Protein AF-A0A3Q2L7K4-F1 (afdb_monomer_lite)

Structure (mmCIF, N/CA/C/O backbone):
data_AF-A0A3Q2L7K4-F1
#
_entry.id   AF-A0A3Q2L7K4-F1
#
loop_
_atom_site.group_PDB
_atom_site.id
_atom_site.type_symbol
_atom_site.label_atom_id
_atom_site.label_alt_id
_atom_site.label_comp_id
_atom_site.label_asym_id
_atom_site.label_entity_id
_atom_site.label_seq_id
_atom_site.pdbx_PDB_ins_code
_atom_site.Cartn_x
_atom_site.Cartn_y
_atom_site.Cartn_z
_atom_site.occupancy
_atom_site.B_iso_or_equiv
_atom_site.auth_seq_id
_atom_site.auth_comp_id
_atom_site.auth_asym_id
_atom_site.auth_atom_id
_atom_site.pdbx_PDB_model_num
ATOM 1 N N . MET A 1 1 ? -39.199 23.073 0.905 1.00 42.47 1 MET A N 1
ATOM 2 C CA . MET A 1 1 ? -40.392 22.294 1.300 1.00 42.47 1 MET A CA 1
ATOM 3 C C . MET A 1 1 ? -39.979 21.321 2.393 1.00 42.47 1 MET A C 1
ATOM 5 O O . MET A 1 1 ? -39.140 20.472 2.132 1.00 42.47 1 MET A O 1
ATOM 9 N N . GLY A 1 2 ? -40.458 21.521 3.623 1.00 44.56 2 GLY A N 1
ATOM 10 C CA . GLY A 1 2 ? -40.077 20.711 4.785 1.00 44.56 2 GLY A CA 1
ATOM 11 C C . GLY A 1 2 ? -40.899 19.427 4.856 1.00 44.56 2 GLY A C 1
ATOM 12 O O . GLY A 1 2 ? -42.103 19.483 5.088 1.00 44.56 2 GLY A O 1
ATOM 13 N N . GLY A 1 3 ? -40.254 18.283 4.630 1.00 45.81 3 GLY A N 1
ATOM 14 C CA . GLY A 1 3 ? -40.850 16.965 4.829 1.00 45.81 3 GLY A CA 1
ATOM 15 C C . GLY A 1 3 ? -40.827 16.596 6.308 1.00 45.81 3 GLY A C 1
ATOM 16 O O . GLY A 1 3 ? -39.762 16.471 6.908 1.00 45.81 3 GLY A O 1
ATOM 17 N N . THR A 1 4 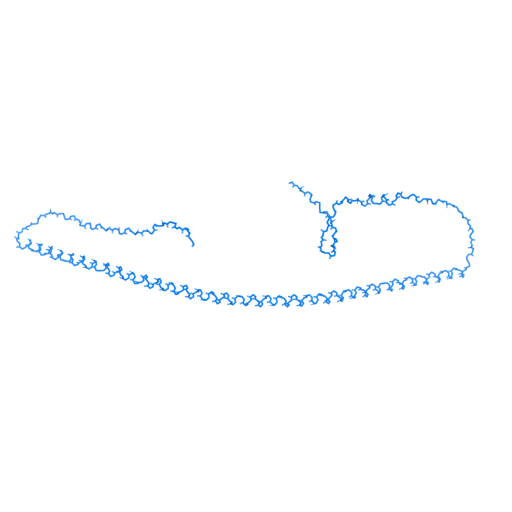? -41.999 16.427 6.910 1.00 45.22 4 THR A N 1
ATOM 18 C CA . THR A 1 4 ? -42.154 15.950 8.286 1.00 45.22 4 THR A CA 1
ATOM 19 C C . THR A 1 4 ? -41.800 14.460 8.357 1.00 45.22 4 THR A C 1
ATOM 21 O O . THR A 1 4 ? -42.648 13.600 8.116 1.00 45.22 4 THR A O 1
ATOM 24 N N . ALA A 1 5 ? -40.546 14.127 8.664 1.00 53.16 5 ALA A N 1
ATOM 25 C CA . ALA A 1 5 ? -40.144 12.752 8.950 1.00 53.16 5 ALA A CA 1
ATOM 26 C C . ALA A 1 5 ? -40.659 12.343 10.344 1.00 53.16 5 ALA A C 1
ATOM 28 O O . ALA A 1 5 ? -40.102 12.720 11.373 1.00 53.16 5 ALA A O 1
ATOM 29 N N . SER A 1 6 ? -41.763 11.592 10.384 1.00 53.53 6 SER A N 1
ATOM 30 C CA . SER A 1 6 ? -42.291 10.981 11.609 1.00 53.53 6 SER A CA 1
ATOM 31 C C . SER A 1 6 ? -41.482 9.722 11.935 1.00 53.53 6 SER A C 1
ATOM 33 O O . SER A 1 6 ? -41.774 8.636 11.433 1.00 53.53 6 SER A O 1
ATOM 35 N N . THR A 1 7 ? -40.446 9.862 12.762 1.00 52.34 7 THR A N 1
ATOM 36 C CA . THR A 1 7 ? -39.660 8.732 13.282 1.00 52.34 7 THR A CA 1
ATOM 37 C C . THR A 1 7 ? -40.507 7.940 14.280 1.00 52.34 7 THR A C 1
ATOM 39 O O . THR A 1 7 ? -40.550 8.242 15.472 1.00 52.34 7 THR A O 1
ATOM 42 N N . ARG A 1 8 ? -41.241 6.934 13.791 1.00 66.62 8 ARG A N 1
ATOM 43 C CA . ARG A 1 8 ? -42.028 6.023 14.634 1.00 66.62 8 ARG A CA 1
ATOM 44 C C . ARG A 1 8 ? -41.083 5.030 15.310 1.00 66.62 8 ARG A C 1
ATOM 46 O O . ARG A 1 8 ? -40.361 4.310 14.628 1.00 66.62 8 ARG A O 1
ATOM 53 N N . ARG A 1 9 ? -41.082 4.991 16.645 1.00 64.81 9 ARG A N 1
ATOM 54 C CA . ARG A 1 9 ? -40.300 4.015 17.422 1.00 64.81 9 ARG A CA 1
ATOM 55 C C . ARG A 1 9 ? -40.970 2.643 17.286 1.00 64.81 9 ARG A C 1
ATOM 57 O O . ARG A 1 9 ? -42.125 2.491 17.678 1.00 64.81 9 ARG A O 1
ATOM 64 N N . VAL A 1 10 ? -40.268 1.678 16.701 1.00 68.44 10 VAL A N 1
ATOM 65 C CA . VAL A 1 10 ? -40.709 0.282 16.569 1.00 68.44 10 VAL A CA 1
ATOM 66 C C . VAL A 1 10 ? -39.828 -0.557 17.487 1.00 68.44 10 VAL A C 1
ATOM 68 O O . VAL A 1 10 ? -38.607 -0.431 17.449 1.00 68.44 10 VAL A O 1
ATOM 71 N N . THR A 1 11 ? -40.444 -1.348 18.359 1.00 61.59 11 THR A N 1
ATOM 72 C CA . THR A 1 11 ? -39.757 -2.337 19.196 1.00 61.59 11 THR A CA 1
ATOM 73 C C . THR A 1 11 ? -39.674 -3.643 18.415 1.00 61.59 11 THR A C 1
ATOM 75 O O . THR A 1 11 ? -40.698 -4.100 17.907 1.00 61.59 11 THR A O 1
ATOM 78 N N . PHE A 1 12 ? -38.473 -4.207 18.293 1.00 66.88 12 PHE A N 1
ATOM 79 C CA . PHE A 1 12 ? -38.227 -5.470 17.601 1.00 66.88 12 PHE A CA 1
ATOM 80 C C . PHE A 1 12 ? -37.966 -6.565 18.634 1.00 66.88 12 PHE A C 1
ATOM 82 O O . PHE A 1 12 ? -37.110 -6.391 19.498 1.00 66.88 12 PHE A O 1
ATOM 89 N N . GLU A 1 13 ? -38.684 -7.676 18.521 1.00 56.03 13 GLU A N 1
ATOM 90 C CA . GLU A 1 13 ? -38.353 -8.939 19.181 1.00 56.03 13 GLU A CA 1
ATOM 91 C C . GLU A 1 13 ? -38.068 -9.947 18.063 1.00 56.03 13 GLU A C 1
ATOM 93 O O . GLU A 1 13 ? -38.845 -10.043 17.110 1.00 56.03 13 GLU A O 1
ATOM 98 N N . ALA A 1 14 ? -36.906 -10.598 18.121 1.00 71.50 14 ALA A N 1
ATOM 99 C CA . ALA A 1 14 ? -36.501 -11.622 17.162 1.00 71.50 14 ALA A CA 1
ATOM 100 C C . ALA A 1 14 ? -36.954 -12.992 17.674 1.00 71.50 14 ALA A C 1
ATOM 102 O O . ALA A 1 14 ? -36.860 -13.258 18.875 1.00 71.50 14 ALA A O 1
ATOM 103 N N . ASP A 1 15 ? -37.464 -13.833 16.777 1.00 76.00 15 ASP A N 1
ATOM 104 C CA . ASP A 1 15 ? -37.867 -15.196 17.121 1.00 76.00 15 ASP A CA 1
ATOM 105 C C . ASP A 1 15 ? -36.660 -16.152 17.242 1.00 76.00 15 ASP A C 1
ATOM 107 O O . ASP A 1 15 ? -35.506 -15.773 17.028 1.00 76.00 15 ASP A O 1
ATOM 111 N N . GLU A 1 16 ? -36.923 -17.414 17.594 1.00 79.75 16 GLU A N 1
ATOM 112 C CA . GLU A 1 16 ? -35.913 -18.475 17.769 1.00 79.75 16 GLU A CA 1
ATOM 113 C C . GLU A 1 16 ? -35.115 -18.791 16.486 1.00 79.75 16 GLU A C 1
ATOM 115 O O . GLU A 1 16 ? -34.125 -19.523 16.531 1.00 79.75 16 GLU A O 1
ATOM 120 N N . ASN A 1 17 ? -35.524 -18.243 15.339 1.00 74.00 17 ASN A N 1
ATOM 121 C CA . ASN A 1 17 ? -34.872 -18.409 14.046 1.00 74.00 17 ASN A CA 1
ATOM 122 C C . ASN A 1 17 ? -34.238 -17.107 13.529 1.00 74.00 17 ASN A C 1
ATOM 124 O O . ASN A 1 17 ? -33.948 -17.014 12.338 1.00 74.00 17 ASN A O 1
ATOM 128 N N . GLU A 1 18 ? -34.024 -16.118 14.406 1.00 73.94 18 GLU A N 1
ATOM 129 C CA . GLU A 1 18 ? -33.481 -14.790 14.081 1.00 73.94 18 GLU A CA 1
ATOM 130 C C . GLU A 1 18 ? -34.310 -14.013 13.035 1.00 73.94 18 GLU A C 1
ATOM 132 O O . GLU A 1 18 ? -33.848 -13.012 12.478 1.00 73.94 18 GLU A O 1
ATOM 137 N N . ASN A 1 19 ? -35.560 -14.414 12.778 1.00 72.38 19 ASN A N 1
ATOM 138 C CA . ASN A 1 19 ? -36.434 -13.704 11.855 1.00 72.38 19 ASN A CA 1
ATOM 139 C C . ASN A 1 19 ? -37.124 -12.542 12.574 1.00 72.38 19 ASN A C 1
ATOM 141 O O . ASN A 1 19 ? -37.638 -12.663 13.687 1.00 72.38 19 ASN A O 1
ATOM 145 N N . ILE A 1 20 ? -37.168 -11.390 11.903 1.00 72.44 20 ILE A N 1
ATOM 146 C CA . ILE A 1 20 ? -37.824 -10.188 12.419 1.00 72.44 20 ILE A CA 1
ATOM 147 C C . ILE A 1 20 ? -39.171 -10.024 11.715 1.00 72.44 20 ILE A C 1
ATOM 149 O O . ILE A 1 20 ? -39.237 -9.584 10.565 1.00 72.44 20 ILE A O 1
ATOM 153 N N . THR A 1 21 ? -40.270 -10.325 12.410 1.00 66.25 21 THR A N 1
ATOM 154 C CA . THR A 1 21 ? -41.623 -10.061 11.901 1.00 66.25 21 THR A CA 1
ATOM 155 C C . THR A 1 21 ? -42.133 -8.712 12.394 1.00 66.25 21 THR A C 1
ATOM 157 O O . THR A 1 21 ? -42.323 -8.503 13.591 1.00 66.25 21 THR A O 1
ATOM 160 N N . VAL A 1 22 ? -42.402 -7.783 11.474 1.00 66.50 22 VAL A N 1
ATOM 161 C CA . VAL A 1 22 ? -42.984 -6.476 11.812 1.00 66.50 22 VAL A CA 1
ATOM 162 C C . VAL A 1 22 ? -44.478 -6.494 11.512 1.00 66.50 22 VAL A C 1
ATOM 164 O O . VAL A 1 22 ? -44.899 -6.394 10.359 1.00 66.50 22 VAL A O 1
ATOM 167 N N . VAL A 1 23 ? -45.300 -6.596 12.556 1.00 65.56 23 VAL A N 1
ATOM 168 C CA . VAL A 1 23 ? -46.760 -6.532 12.417 1.00 65.56 23 VAL A CA 1
ATOM 169 C C . VAL A 1 23 ? -47.189 -5.074 12.248 1.00 65.56 23 VAL A C 1
ATOM 171 O O . VAL A 1 23 ? -47.054 -4.249 13.154 1.00 65.56 23 VAL A O 1
ATOM 174 N N . LYS A 1 24 ? -47.732 -4.737 11.073 1.00 70.88 24 LYS A N 1
ATOM 175 C CA . LYS A 1 24 ? -48.280 -3.405 10.783 1.00 70.88 24 LYS A CA 1
ATOM 176 C C . LYS A 1 24 ? -49.642 -3.235 11.464 1.00 70.88 24 LYS A C 1
ATOM 178 O O . LYS A 1 24 ? -50.684 -3.401 10.842 1.00 70.88 24 LYS A O 1
ATOM 183 N N . GLY A 1 25 ? -49.620 -2.911 12.754 1.00 68.12 25 GLY A N 1
ATOM 184 C CA . GLY A 1 25 ? -50.807 -2.585 13.545 1.00 68.12 25 GLY A CA 1
ATOM 185 C C . GLY A 1 25 ? -51.021 -1.079 13.721 1.00 68.12 25 GLY A C 1
ATOM 186 O O . GLY A 1 25 ? -50.084 -0.280 13.651 1.00 68.12 25 GLY A O 1
ATOM 187 N N . ILE A 1 26 ? -52.264 -0.684 13.993 1.00 71.81 26 ILE A N 1
ATOM 188 C CA . ILE A 1 26 ? -52.583 0.644 14.527 1.00 71.81 26 ILE A CA 1
ATOM 189 C C . ILE A 1 26 ? -52.378 0.572 16.042 1.00 71.81 26 ILE A C 1
ATOM 191 O O . ILE A 1 26 ? -53.042 -0.211 16.716 1.00 71.81 26 ILE A O 1
ATOM 195 N N . ARG A 1 27 ? -51.455 1.372 16.584 1.00 72.69 27 ARG A N 1
ATOM 196 C CA . ARG A 1 27 ? -51.298 1.516 18.038 1.00 72.69 27 ARG A CA 1
ATOM 197 C C . ARG A 1 27 ? -52.312 2.546 18.529 1.00 72.69 27 ARG A C 1
ATOM 199 O O . ARG A 1 27 ? -52.354 3.656 17.998 1.00 72.69 27 ARG A O 1
ATOM 206 N N . LEU A 1 28 ? -53.127 2.173 19.512 1.00 76.31 28 LEU A N 1
ATOM 207 C CA . LEU A 1 28 ? -53.976 3.125 20.225 1.00 76.31 28 LEU A CA 1
ATOM 208 C C . LEU A 1 28 ? -53.073 4.098 20.997 1.00 76.31 28 LEU A C 1
ATOM 210 O O . LEU A 1 28 ? -52.005 3.708 21.469 1.00 76.31 28 LEU A O 1
ATOM 214 N N . SER A 1 29 ? -53.459 5.371 21.074 1.00 78.94 29 SER A N 1
ATOM 215 C CA . SER A 1 29 ? -52.739 6.341 21.901 1.00 78.94 29 SER A CA 1
ATOM 216 C C . SER A 1 29 ? -52.974 6.057 23.383 1.00 78.94 29 SER A C 1
ATOM 218 O O . SER A 1 29 ? -54.004 5.485 23.740 1.00 78.94 29 SER A O 1
ATOM 220 N N . GLU A 1 30 ? -52.055 6.506 24.239 1.00 76.56 30 GLU A N 1
ATOM 221 C CA . GLU A 1 30 ? -52.147 6.335 25.698 1.00 76.56 30 GLU A CA 1
ATOM 222 C C . GLU A 1 30 ? -53.512 6.799 26.235 1.00 76.56 30 GLU A C 1
ATOM 224 O O . GLU A 1 30 ? -54.203 6.064 26.930 1.00 76.56 30 GLU A O 1
ATOM 229 N N . ASN A 1 31 ? -54.005 7.942 25.748 1.00 77.75 31 ASN A N 1
ATOM 230 C CA . ASN A 1 31 ? -55.326 8.470 26.097 1.00 77.75 31 ASN A CA 1
ATOM 231 C C . ASN A 1 31 ? -56.505 7.558 25.703 1.00 77.75 31 ASN A C 1
ATOM 233 O O . ASN A 1 31 ? -57.559 7.612 26.334 1.00 77.75 31 ASN A O 1
ATOM 237 N N . VAL A 1 32 ? -56.388 6.771 24.628 1.00 82.81 32 VAL A N 1
ATOM 238 C CA . VAL A 1 32 ? -57.425 5.802 24.231 1.00 82.81 32 VAL A CA 1
ATOM 239 C C . VAL A 1 32 ? -57.317 4.536 25.082 1.00 82.81 32 VAL A C 1
ATOM 241 O O . VAL A 1 32 ? -58.344 3.986 25.473 1.00 82.81 32 VAL A O 1
ATOM 244 N N . ILE A 1 33 ? -56.095 4.118 25.419 1.00 81.62 33 ILE A N 1
ATOM 245 C CA . ILE A 1 33 ? -55.821 2.972 26.296 1.00 81.62 33 ILE A CA 1
ATOM 246 C C . ILE A 1 33 ? -56.372 3.229 27.705 1.00 81.62 33 ILE A C 1
ATOM 248 O O . ILE A 1 33 ? -57.090 2.384 28.239 1.00 81.62 33 ILE A O 1
ATOM 252 N N . ASP A 1 34 ? -56.128 4.409 28.273 1.00 81.75 34 ASP A N 1
ATOM 253 C CA . ASP A 1 34 ? -56.601 4.767 29.615 1.00 81.75 34 ASP A CA 1
ATOM 254 C C . ASP A 1 34 ? -58.128 4.828 29.687 1.00 81.75 34 ASP A C 1
ATOM 256 O O . ASP A 1 34 ? -58.740 4.241 30.577 1.00 81.75 34 ASP A O 1
ATOM 260 N N . ARG A 1 35 ? -58.782 5.415 28.680 1.00 83.50 35 ARG A N 1
ATOM 261 C CA . ARG A 1 35 ? -60.253 5.420 28.591 1.00 83.50 35 ARG A CA 1
ATOM 262 C C . ARG A 1 35 ? -60.850 4.018 28.459 1.00 83.50 35 ARG A C 1
ATOM 264 O O . ARG A 1 35 ? -61.944 3.765 28.964 1.00 83.50 35 ARG A O 1
ATOM 271 N N . MET A 1 36 ? -60.163 3.106 27.774 1.00 71.69 36 MET A N 1
ATOM 272 C CA . MET A 1 36 ? -60.587 1.706 27.692 1.00 71.69 36 MET A CA 1
ATOM 273 C C . MET A 1 36 ? -60.350 0.952 29.008 1.00 71.69 36 MET A C 1
ATOM 275 O O . MET A 1 36 ? -61.120 0.051 29.324 1.00 71.69 36 MET A O 1
ATOM 279 N N . LYS A 1 37 ? -59.346 1.338 29.806 1.00 75.50 37 LYS A N 1
ATOM 280 C CA . LYS A 1 37 ? -59.122 0.782 31.151 1.00 75.50 37 LYS A CA 1
ATOM 281 C C . LYS A 1 37 ? -60.114 1.309 32.190 1.00 75.50 37 LYS A C 1
ATOM 283 O O . LYS A 1 37 ? -60.511 0.556 33.072 1.00 75.50 37 LYS A O 1
ATOM 288 N N . GLU A 1 38 ? -60.540 2.565 32.086 1.00 58.81 38 GLU A N 1
ATOM 289 C CA . GLU A 1 38 ? -61.405 3.212 33.085 1.00 58.81 38 GLU A CA 1
ATOM 290 C C . GLU A 1 38 ? -62.915 3.012 32.859 1.00 58.81 38 GLU A C 1
ATOM 292 O O . GLU A 1 38 ? -63.724 3.397 33.697 1.00 58.81 38 GLU A O 1
ATOM 297 N N . THR A 1 39 ? -63.335 2.364 31.768 1.00 55.72 39 THR A N 1
ATOM 298 C CA . THR A 1 39 ? -64.764 2.115 31.475 1.00 55.72 39 THR A CA 1
ATOM 299 C C . THR A 1 39 ? -65.353 0.867 32.155 1.00 55.72 39 THR A C 1
ATOM 301 O O . THR A 1 39 ? -66.462 0.451 31.825 1.00 55.72 39 THR A O 1
ATOM 304 N N . SER A 1 40 ? -64.678 0.303 33.164 1.00 43.69 40 SER A N 1
ATOM 305 C CA . SER A 1 40 ? -65.294 -0.657 34.096 1.00 43.69 40 SER A CA 1
ATOM 306 C C . SER A 1 40 ? -66.011 0.084 35.238 1.00 43.69 40 SER A C 1
ATOM 308 O O . SER A 1 40 ? -65.350 0.789 36.001 1.00 43.69 40 SER A O 1
ATOM 310 N N . PRO A 1 41 ? -67.340 -0.057 35.419 1.00 55.88 41 PRO A N 1
ATOM 311 C CA . PRO A 1 41 ? -68.067 0.663 36.455 1.00 55.88 41 PRO A CA 1
ATOM 312 C C . PRO A 1 41 ? -67.921 -0.066 37.797 1.00 55.88 41 PRO A C 1
ATOM 314 O O . PRO A 1 41 ? -68.797 -0.828 38.198 1.00 55.88 41 PRO A O 1
ATOM 317 N N . SER A 1 42 ? -66.830 0.167 38.529 1.00 42.38 42 SER A N 1
ATOM 318 C CA . SER A 1 42 ? -66.757 -0.221 39.943 1.00 42.38 42 SER A CA 1
ATOM 319 C C . SER A 1 42 ? -67.227 0.931 40.831 1.00 42.38 42 SER A C 1
ATOM 321 O O . SER A 1 42 ? -66.457 1.779 41.272 1.00 42.38 42 SER A O 1
ATOM 323 N N . ALA A 1 43 ? -68.544 0.949 41.016 1.00 34.91 43 ALA A N 1
ATOM 324 C CA . ALA A 1 43 ? -69.245 1.149 42.280 1.00 34.91 43 ALA A CA 1
ATOM 325 C C . ALA A 1 43 ? -68.519 1.924 43.407 1.00 34.91 43 ALA A C 1
ATOM 327 O O . ALA A 1 43 ? -67.670 1.399 44.118 1.00 34.91 43 ALA A O 1
ATOM 328 N N . SER A 1 44 ? -69.004 3.146 43.644 1.00 40.59 44 SER A N 1
ATOM 329 C CA . SER A 1 44 ? -69.475 3.650 44.947 1.00 40.59 44 SER A CA 1
ATOM 330 C C . SER A 1 44 ? -68.719 3.273 46.237 1.00 40.59 44 SER A C 1
ATOM 332 O O . SER A 1 44 ? -68.852 2.155 46.735 1.00 40.59 44 SER A O 1
ATOM 334 N N . LYS A 1 45 ? -68.253 4.297 46.968 1.00 36.91 45 LYS A N 1
ATOM 335 C CA . LYS A 1 45 ? -68.823 4.554 48.304 1.00 36.91 45 LYS A CA 1
ATOM 336 C C . LYS A 1 45 ? -68.703 6.017 48.734 1.00 36.91 45 LYS A C 1
ATOM 338 O O . LYS A 1 45 ? -67.622 6.569 48.892 1.00 36.91 45 LYS A O 1
ATOM 343 N N . SER A 1 46 ? -69.878 6.604 48.912 1.00 42.19 46 SER A N 1
ATOM 344 C CA . SER A 1 46 ? -70.155 7.827 49.660 1.00 42.19 46 SER A CA 1
ATOM 345 C C . SER A 1 46 ? -70.212 7.527 51.172 1.00 42.19 46 SER A C 1
ATOM 347 O O . SER A 1 46 ? -70.269 6.358 51.557 1.00 42.19 46 SER A O 1
ATOM 349 N N . GLN A 1 47 ? -70.342 8.604 51.966 1.00 36.75 47 GLN A N 1
ATOM 350 C CA . GLN A 1 47 ? -70.914 8.720 53.330 1.00 36.75 47 GLN A CA 1
ATOM 351 C C . GLN A 1 47 ? -69.874 8.900 54.463 1.00 36.75 47 GLN A C 1
ATOM 353 O O . GLN A 1 47 ? -69.122 7.983 54.757 1.00 36.75 47 GLN A O 1
ATOM 358 N N . ARG A 1 48 ? -69.609 10.117 54.981 1.00 35.94 48 ARG A N 1
ATOM 359 C CA . ARG A 1 48 ? -70.368 11.026 55.896 1.00 35.94 48 ARG A CA 1
ATOM 360 C C . ARG A 1 48 ? -70.616 10.495 57.324 1.00 35.94 48 ARG A C 1
ATOM 362 O O . ARG A 1 48 ? -71.261 9.466 57.464 1.00 35.94 48 ARG A O 1
ATOM 369 N N . TYR A 1 49 ? -70.293 11.372 58.299 1.00 30.28 49 TYR A N 1
ATOM 370 C CA . TYR A 1 49 ? -70.730 11.446 59.719 1.00 30.28 49 TYR A CA 1
ATOM 371 C C . TYR A 1 49 ? -70.250 10.291 60.623 1.00 30.28 49 TYR A C 1
ATOM 373 O O . TYR A 1 49 ? -70.131 9.170 60.166 1.00 30.28 49 TYR A O 1
ATOM 381 N N . SER A 1 50 ? -69.935 10.425 61.913 1.00 37.78 50 SER A N 1
ATOM 382 C CA . SER A 1 50 ? -70.024 11.467 62.954 1.00 37.78 50 SER A CA 1
ATOM 383 C C . SER A 1 50 ? -69.160 10.963 64.128 1.00 37.78 50 SER A C 1
ATOM 385 O O . SER A 1 50 ? -69.091 9.760 64.345 1.00 37.78 50 SER A O 1
ATOM 387 N N . GLY A 1 51 ? -68.405 11.809 64.830 1.00 41.41 51 GLY A N 1
ATOM 388 C CA . GLY A 1 51 ? -68.826 12.321 66.140 1.00 41.41 51 GLY A CA 1
ATOM 389 C C . GLY A 1 51 ? -68.707 11.277 67.256 1.00 41.41 51 GLY A C 1
ATOM 390 O O . GLY A 1 51 ? -69.613 10.470 67.412 1.00 41.41 51 GLY A O 1
ATOM 391 N N . ALA A 1 52 ? -67.625 11.317 68.042 1.00 34.16 52 ALA A N 1
ATOM 392 C CA . ALA A 1 52 ? -67.536 10.566 69.293 1.00 34.16 52 ALA A CA 1
ATOM 393 C C . ALA A 1 52 ? -66.322 10.982 70.151 1.00 34.16 52 ALA A C 1
ATOM 395 O O . ALA A 1 52 ? -65.210 10.525 69.926 1.00 34.16 52 ALA A O 1
ATOM 396 N N . TYR A 1 53 ? -66.608 11.822 71.148 1.00 32.97 53 TYR A N 1
ATOM 397 C CA . TYR A 1 53 ? -66.026 11.825 72.497 1.00 32.97 53 TYR A CA 1
ATOM 398 C C . TYR A 1 53 ? -64.514 12.066 72.637 1.00 32.97 53 TYR A C 1
ATOM 400 O O . TYR A 1 53 ? -63.676 11.207 72.383 1.00 32.97 53 TYR A O 1
ATOM 408 N N . GLY A 1 54 ? -64.188 13.253 73.162 1.00 44.53 54 GLY A N 1
ATOM 409 C CA . GLY A 1 54 ? -62.894 13.535 73.767 1.00 44.53 54 GLY A CA 1
ATOM 410 C C . GLY A 1 54 ? -62.623 12.545 74.897 1.00 44.53 54 GLY A C 1
ATOM 411 O O . GLY A 1 54 ? -63.248 12.605 75.953 1.00 44.53 54 GLY A O 1
ATOM 412 N N . ALA A 1 55 ? -61.703 11.621 74.642 1.00 41.59 55 ALA A N 1
ATOM 413 C CA . ALA A 1 55 ? -61.070 10.815 75.664 1.00 41.59 55 ALA A CA 1
ATOM 414 C C . ALA A 1 55 ? -59.922 11.636 76.252 1.00 41.59 55 ALA A C 1
ATOM 416 O O . ALA A 1 55 ? -59.016 12.056 75.532 1.00 41.59 55 ALA A O 1
ATOM 417 N N . SER A 1 56 ? -59.962 11.869 77.558 1.00 49.94 56 SER A N 1
ATOM 418 C CA . SER A 1 56 ? -58.805 12.328 78.317 1.00 49.94 56 SER A CA 1
ATOM 419 C C . SER A 1 56 ? -57.714 11.260 78.190 1.00 49.94 56 SER A C 1
ATOM 421 O O . SER A 1 56 ? -57.763 10.232 78.861 1.00 49.94 56 SER A O 1
ATOM 423 N N . VAL A 1 57 ? -56.776 11.462 77.263 1.00 47.22 57 VAL A N 1
ATOM 424 C CA . VAL A 1 57 ? -55.611 10.591 77.079 1.00 47.22 57 VAL A CA 1
ATOM 425 C C . VAL A 1 57 ? -54.723 10.756 78.310 1.00 47.22 57 VAL A C 1
ATOM 427 O O . VAL A 1 57 ? -54.331 11.876 78.637 1.00 47.22 57 VAL A O 1
ATOM 430 N N . SER A 1 58 ? -54.450 9.668 79.033 1.00 62.53 58 SER A N 1
ATOM 431 C CA . SER A 1 58 ? -53.510 9.707 80.155 1.00 62.53 58 SER A CA 1
ATOM 432 C C . SER A 1 58 ? -52.087 9.908 79.623 1.00 62.53 58 SER A C 1
ATOM 434 O O . SER A 1 58 ? -51.744 9.427 78.541 1.00 62.53 58 SER A O 1
ATOM 436 N N . ASP A 1 59 ? -51.253 10.616 80.383 1.00 65.88 59 ASP A N 1
ATOM 437 C CA . ASP A 1 59 ? -49.878 10.976 79.998 1.00 65.88 59 ASP A CA 1
ATOM 438 C C . ASP A 1 59 ? -49.019 9.747 79.613 1.00 65.88 59 ASP A C 1
ATOM 440 O O . ASP A 1 59 ? -48.113 9.830 78.785 1.00 65.88 59 ASP A O 1
ATOM 444 N N . GLU A 1 60 ? -49.359 8.564 80.138 1.00 74.38 60 GLU A N 1
ATOM 445 C CA . GLU A 1 60 ? -48.676 7.305 79.824 1.00 74.38 60 GLU A CA 1
ATOM 446 C C . GLU A 1 60 ? -49.092 6.653 78.500 1.00 74.38 60 GLU A C 1
ATOM 448 O O . GLU A 1 60 ? -48.265 6.028 77.835 1.00 74.38 60 GLU A O 1
ATOM 453 N N . GLU A 1 61 ? -50.338 6.820 78.057 1.00 76.81 61 GLU A N 1
ATOM 454 C CA . GLU A 1 61 ? -50.779 6.340 76.738 1.00 76.81 61 GLU A CA 1
ATOM 455 C C . GLU A 1 61 ? -50.118 7.170 75.617 1.00 76.81 61 GLU A C 1
ATOM 457 O O . GLU A 1 61 ? -49.716 6.639 74.580 1.00 76.81 61 GLU A O 1
ATOM 462 N N . LEU A 1 62 ? -49.938 8.476 75.860 1.00 79.31 62 LEU A N 1
ATOM 463 C CA . LEU A 1 62 ? -49.225 9.408 74.981 1.00 79.31 62 LEU A CA 1
ATOM 464 C C . LEU A 1 62 ? -47.737 9.057 74.860 1.00 79.31 62 LEU A C 1
ATOM 466 O O . LEU A 1 62 ? -47.238 8.927 73.743 1.00 79.31 62 LEU A O 1
ATOM 470 N N . LYS A 1 63 ? -47.040 8.819 75.981 1.00 83.00 63 LYS A N 1
ATOM 471 C CA . LYS A 1 63 ? -45.636 8.366 75.967 1.00 83.00 63 LYS A CA 1
ATOM 472 C C . LYS A 1 63 ? -45.460 7.045 75.228 1.00 83.00 63 LYS A C 1
ATOM 474 O O . LYS A 1 63 ? -44.496 6.890 74.479 1.00 83.00 63 LYS A O 1
ATOM 479 N N . ARG A 1 64 ? -46.391 6.102 75.403 1.00 82.88 64 ARG A N 1
ATOM 480 C CA . ARG A 1 64 ? -46.327 4.797 74.737 1.00 82.88 64 ARG A CA 1
ATOM 481 C C . ARG A 1 64 ? -46.483 4.926 73.217 1.00 82.88 64 ARG A C 1
ATOM 483 O O . ARG A 1 64 ? -45.707 4.310 72.495 1.00 82.88 64 ARG A O 1
ATOM 490 N N . ARG A 1 65 ? -47.395 5.781 72.733 1.00 83.88 65 ARG A N 1
ATOM 491 C CA . ARG A 1 65 ? -47.538 6.072 71.293 1.00 83.88 65 ARG A CA 1
ATOM 492 C C . ARG A 1 65 ? -46.327 6.782 70.702 1.00 83.88 65 ARG A C 1
ATOM 494 O O . ARG A 1 65 ? -45.916 6.423 69.610 1.00 83.88 65 ARG A O 1
ATOM 501 N N . VAL A 1 66 ? -45.730 7.730 71.424 1.00 86.19 66 VAL A N 1
ATOM 502 C CA . VAL A 1 66 ? -44.499 8.411 70.981 1.00 86.19 66 VAL A CA 1
ATOM 503 C C . VAL A 1 66 ? -43.325 7.428 70.892 1.00 86.19 66 VAL A C 1
ATOM 505 O O . VAL A 1 66 ? -42.554 7.468 69.937 1.00 86.19 66 VAL A O 1
ATOM 508 N N . ALA A 1 67 ? -43.195 6.512 71.857 1.00 85.50 67 ALA A N 1
ATOM 509 C CA . ALA A 1 67 ? -42.162 5.477 71.830 1.00 85.50 67 ALA A CA 1
ATOM 510 C C . ALA A 1 67 ? -42.377 4.459 70.695 1.00 85.50 67 ALA A C 1
ATOM 512 O O . ALA A 1 67 ? -41.422 4.071 70.024 1.00 85.50 67 ALA A O 1
ATOM 513 N N . GLU A 1 68 ? -43.624 4.048 70.457 1.00 85.69 68 GLU A N 1
ATOM 514 C CA . GLU A 1 68 ? -43.996 3.163 69.349 1.00 85.69 68 GLU A CA 1
ATOM 515 C C . GLU A 1 68 ? -43.779 3.835 67.982 1.00 85.69 68 GLU A C 1
ATOM 517 O O . GLU A 1 68 ? -43.234 3.219 67.067 1.00 85.69 68 GLU A O 1
ATOM 522 N N . GLU A 1 69 ? -44.126 5.116 67.856 1.00 85.94 69 GLU A N 1
ATOM 523 C CA . GLU A 1 69 ? -43.891 5.927 66.660 1.00 85.94 69 GLU A CA 1
ATOM 524 C C . GLU A 1 69 ? -42.390 6.068 66.359 1.00 85.94 69 GLU A C 1
ATOM 526 O O . GLU A 1 69 ? -41.972 5.808 65.229 1.00 85.94 69 GLU A O 1
ATOM 531 N N . LEU A 1 70 ? -41.561 6.360 67.371 1.00 89.88 70 LEU A N 1
ATOM 532 C CA . LEU A 1 70 ? -40.097 6.409 67.241 1.00 89.88 70 LEU A CA 1
ATOM 533 C C . LEU A 1 70 ? -39.494 5.058 66.838 1.00 89.88 70 LEU A C 1
ATOM 535 O O . LEU A 1 70 ? -38.588 5.013 66.005 1.00 89.88 70 LEU A O 1
ATOM 539 N N . ALA A 1 71 ? -39.992 3.955 67.403 1.00 87.81 71 ALA A N 1
ATOM 540 C CA . ALA A 1 71 ? -39.522 2.614 67.065 1.00 87.81 71 ALA A CA 1
ATOM 541 C C . ALA A 1 71 ? -39.880 2.236 65.618 1.00 87.81 71 ALA A C 1
ATOM 543 O O . ALA A 1 71 ? -39.048 1.693 64.887 1.00 87.81 71 ALA A O 1
ATOM 544 N N . LEU A 1 72 ? -41.095 2.565 65.169 1.00 88.25 72 LEU A N 1
ATOM 545 C CA . LEU A 1 72 ? -41.516 2.363 63.782 1.00 88.25 72 LEU A CA 1
ATOM 546 C C . LEU A 1 72 ? -40.725 3.245 62.809 1.00 88.25 72 LEU A C 1
ATOM 548 O O . LEU A 1 72 ? -40.390 2.799 61.709 1.00 88.25 72 LEU A O 1
ATOM 552 N N . GLU A 1 73 ? -40.408 4.480 63.193 1.00 88.06 73 GLU A N 1
ATOM 553 C CA . GLU A 1 73 ? -39.595 5.384 62.382 1.00 88.06 73 GLU A CA 1
ATOM 554 C C . GLU A 1 73 ? -38.137 4.903 62.276 1.00 88.06 73 GLU A C 1
ATOM 556 O O . GLU A 1 73 ? -37.577 4.874 61.176 1.00 88.06 73 GLU A O 1
ATOM 561 N N . GLN A 1 74 ? -37.546 4.421 63.375 1.00 90.50 74 GLN A N 1
ATOM 562 C CA . GLN A 1 74 ? -36.228 3.778 63.370 1.00 90.50 74 GLN A CA 1
ATOM 563 C C . GLN A 1 74 ? -36.209 2.531 62.480 1.00 90.50 74 GLN A C 1
ATOM 565 O O . GLN A 1 74 ? -35.348 2.421 61.605 1.00 90.50 74 GLN A O 1
ATOM 570 N N . ALA A 1 75 ? -37.198 1.645 62.617 1.00 91.44 75 ALA A N 1
ATOM 571 C CA . ALA A 1 75 ? -37.309 0.445 61.790 1.00 91.44 75 ALA A CA 1
ATOM 572 C C . ALA A 1 75 ? -37.456 0.780 60.294 1.00 91.44 75 ALA A C 1
ATOM 574 O O . ALA A 1 75 ? -36.850 0.126 59.441 1.00 91.44 75 ALA A O 1
ATOM 575 N N . LYS A 1 76 ? -38.215 1.831 59.945 1.00 92.06 76 LYS A N 1
ATOM 576 C CA . LYS A 1 76 ? -38.319 2.318 58.558 1.00 92.06 76 LYS A CA 1
ATOM 577 C C . LYS A 1 76 ? -36.978 2.823 58.030 1.00 92.06 76 LYS A C 1
ATOM 579 O O . LYS A 1 76 ? -36.604 2.455 56.915 1.00 92.06 76 LYS A O 1
ATOM 584 N N . LYS A 1 77 ? -36.253 3.617 58.820 1.00 93.56 77 LYS A N 1
ATOM 585 C CA . LYS A 1 77 ? -34.942 4.170 58.450 1.00 93.56 77 LYS A CA 1
ATOM 586 C C . LYS A 1 77 ? -33.888 3.074 58.270 1.00 93.56 77 LYS A C 1
ATOM 588 O O . LYS A 1 77 ? -33.116 3.113 57.315 1.00 93.56 77 LYS A O 1
ATOM 593 N N . GLU A 1 78 ? -33.886 2.060 59.132 1.00 92.62 78 GLU A N 1
ATOM 594 C CA . GLU A 1 78 ? -33.010 0.889 59.002 1.00 92.62 78 GLU A CA 1
ATOM 595 C C . GLU A 1 78 ? -33.353 0.038 57.774 1.00 92.62 78 GLU A C 1
ATOM 597 O O . GLU A 1 78 ? -32.453 -0.354 57.029 1.00 92.62 78 GLU A O 1
ATOM 602 N N . SER A 1 79 ? -34.643 -0.180 57.498 1.00 91.81 79 SER A N 1
ATOM 603 C CA . SER A 1 79 ? -35.100 -0.843 56.269 1.00 91.81 79 SER A CA 1
ATOM 604 C C . SER A 1 79 ? -34.667 -0.072 55.016 1.00 91.81 79 SER A C 1
ATOM 606 O O . SER A 1 79 ? -34.202 -0.672 54.046 1.00 91.81 79 SER A O 1
ATOM 608 N N . GLU A 1 80 ? -34.805 1.257 55.010 1.00 93.75 80 GLU A N 1
ATOM 609 C CA . GLU A 1 80 ? -34.368 2.090 53.886 1.00 93.75 80 GLU A CA 1
ATOM 610 C C . GLU A 1 80 ? -32.849 2.003 53.683 1.00 93.75 80 GLU A C 1
ATOM 612 O O . GLU A 1 80 ? -32.389 1.793 52.559 1.00 93.75 80 GLU A O 1
ATOM 617 N N . ASN A 1 81 ? -32.066 2.072 54.763 1.00 93.25 81 ASN A N 1
ATOM 618 C CA . ASN A 1 81 ? -30.613 1.917 54.707 1.00 93.25 81 ASN A CA 1
ATOM 619 C C . ASN A 1 81 ? -30.196 0.528 54.200 1.00 93.25 81 ASN A C 1
ATOM 621 O O . ASN A 1 81 ? -29.304 0.432 53.358 1.00 93.25 81 ASN A O 1
ATOM 625 N N . GLN A 1 82 ? -30.867 -0.546 54.633 1.00 92.44 82 GLN A N 1
ATOM 626 C CA . GLN A 1 82 ? -30.630 -1.891 54.098 1.00 92.44 82 GLN A CA 1
ATOM 627 C C . GLN A 1 82 ? -30.935 -1.984 52.601 1.00 92.44 82 GLN A C 1
ATOM 629 O O . GLN A 1 82 ? -30.182 -2.625 51.868 1.00 92.44 82 GLN A O 1
ATOM 634 N N . LYS A 1 83 ? -32.016 -1.354 52.125 1.00 94.25 83 LYS A N 1
ATOM 635 C CA . LYS A 1 83 ? -32.352 -1.323 50.692 1.00 94.25 83 LYS A CA 1
ATOM 636 C C . LYS A 1 83 ? -31.287 -0.584 49.885 1.00 94.25 83 LYS A C 1
ATOM 638 O O . LYS A 1 83 ? -30.855 -1.098 48.859 1.00 94.25 83 LYS A O 1
ATOM 643 N N . ARG A 1 84 ? -30.816 0.567 50.378 1.00 93.69 84 ARG A N 1
ATOM 644 C CA . ARG A 1 84 ? -29.732 1.340 49.749 1.00 93.69 84 ARG A CA 1
ATOM 645 C C . ARG A 1 84 ? -28.421 0.554 49.695 1.00 93.69 84 ARG A C 1
ATOM 647 O O . ARG A 1 84 ? -27.757 0.566 48.665 1.00 93.69 84 ARG A O 1
ATOM 654 N N . LEU A 1 85 ? -28.068 -0.158 50.767 1.00 93.06 85 LEU A N 1
ATOM 655 C CA . LEU A 1 85 ? -26.879 -1.018 50.812 1.00 93.06 85 LEU A CA 1
ATOM 656 C C . LEU A 1 85 ? -26.960 -2.169 49.803 1.00 93.06 85 LEU A C 1
ATOM 658 O O . LEU A 1 85 ? -25.995 -2.409 49.081 1.00 93.06 85 LEU A O 1
ATOM 662 N N . LYS A 1 86 ? -28.110 -2.849 49.714 1.00 94.56 86 LYS A N 1
ATOM 663 C CA . LYS A 1 86 ? -28.328 -3.921 48.728 1.00 94.56 86 LYS A CA 1
ATOM 664 C C . LYS A 1 86 ? -28.236 -3.392 47.298 1.00 94.56 86 LYS A C 1
ATOM 666 O O . LYS A 1 86 ? -27.474 -3.939 46.513 1.00 94.56 86 LYS A O 1
ATOM 671 N N . GLN A 1 87 ? -28.906 -2.276 47.004 1.00 94.00 87 GLN A N 1
ATOM 672 C CA . GLN A 1 87 ? -28.807 -1.621 45.697 1.00 94.00 87 GLN A CA 1
ATOM 673 C C . GLN A 1 87 ? -27.374 -1.197 45.362 1.00 94.00 87 GLN A C 1
ATOM 675 O O . GLN A 1 87 ? -26.928 -1.408 44.241 1.00 94.00 87 GLN A O 1
ATOM 680 N N . SER A 1 88 ? -26.631 -0.629 46.316 1.00 92.81 88 SER A N 1
ATOM 681 C CA . SER A 1 88 ? -25.222 -0.279 46.099 1.00 92.81 88 SER A CA 1
ATOM 682 C C . SER A 1 88 ? -24.388 -1.516 45.770 1.00 92.81 88 SER A C 1
ATOM 684 O O . SER A 1 88 ? -23.630 -1.501 44.808 1.00 92.81 88 SER A O 1
ATOM 686 N N . SER A 1 89 ? -24.562 -2.597 46.534 1.00 91.38 89 SER A N 1
ATOM 687 C CA . SER A 1 89 ? -23.854 -3.858 46.306 1.00 91.38 89 SER A CA 1
ATOM 688 C C . SER A 1 89 ? -24.183 -4.475 44.944 1.00 91.38 89 SER A C 1
ATOM 690 O O . SER A 1 89 ? -23.293 -5.027 44.304 1.00 91.38 89 SER A O 1
ATOM 692 N N . GLU A 1 90 ? -25.438 -4.411 44.500 1.00 94.00 90 GLU A N 1
ATOM 693 C CA . GLU A 1 90 ? -25.866 -4.903 43.183 1.00 94.00 90 GLU A CA 1
ATOM 694 C C . GLU A 1 90 ? -25.237 -4.078 42.053 1.00 94.00 90 GLU A C 1
ATOM 696 O O . GLU A 1 90 ? -24.677 -4.642 41.114 1.00 94.00 90 GLU A O 1
ATOM 701 N N . VAL A 1 91 ? -25.235 -2.747 42.183 1.00 94.50 91 VAL A N 1
ATOM 702 C CA . VAL A 1 91 ? -24.588 -1.843 41.218 1.00 94.50 91 VAL A CA 1
ATOM 703 C C . VAL A 1 91 ? -23.080 -2.095 41.146 1.00 94.50 91 VAL A C 1
ATOM 705 O O . VAL A 1 91 ? -22.501 -2.070 40.060 1.00 94.50 91 VAL A O 1
ATOM 708 N N . ASP A 1 92 ? -22.423 -2.358 42.275 1.00 94.88 92 ASP A N 1
ATOM 709 C CA . ASP A 1 92 ? -20.989 -2.653 42.298 1.00 94.88 92 ASP A CA 1
ATOM 710 C C . ASP A 1 92 ? -20.668 -4.012 41.653 1.00 94.88 92 ASP A C 1
ATOM 712 O O . ASP A 1 92 ? -19.676 -4.128 40.927 1.00 94.88 92 ASP A O 1
ATOM 716 N N . GLN A 1 93 ? -21.528 -5.021 41.831 1.00 94.69 93 GLN A N 1
ATOM 717 C CA . GLN A 1 93 ? -21.412 -6.306 41.130 1.0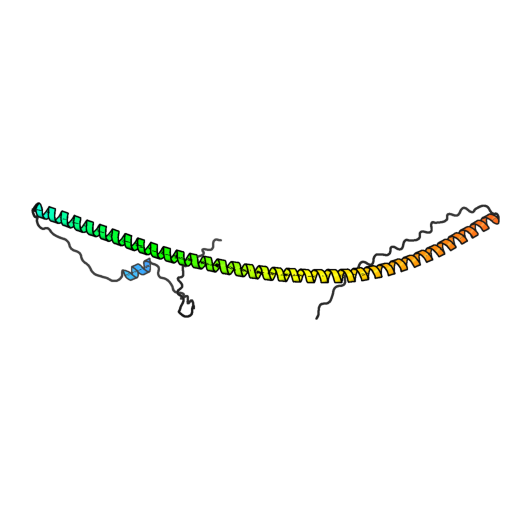0 94.69 93 GLN A CA 1
ATOM 718 C C . GLN A 1 93 ? -21.612 -6.156 39.616 1.00 94.69 93 GLN A C 1
ATOM 720 O O . GLN A 1 93 ? -20.828 -6.696 38.834 1.00 94.69 93 GLN A O 1
ATOM 725 N N . GLU A 1 94 ? -22.614 -5.387 39.191 1.00 93.88 94 GLU A N 1
ATOM 726 C CA . GLU A 1 94 ? -22.873 -5.111 37.776 1.00 93.88 94 GLU A CA 1
ATOM 727 C C . GLU A 1 94 ? -21.700 -4.360 37.130 1.00 93.88 94 GLU A C 1
ATOM 729 O O . GLU A 1 94 ? -21.231 -4.730 36.051 1.00 93.88 94 GLU A O 1
ATOM 734 N N . ARG A 1 95 ? -21.144 -3.360 37.826 1.00 95.50 95 ARG A N 1
ATOM 735 C CA . ARG A 1 95 ? -19.929 -2.651 37.396 1.00 95.50 95 ARG A CA 1
ATOM 736 C C . ARG A 1 95 ? -18.727 -3.580 37.284 1.00 95.50 95 ARG A C 1
ATOM 738 O O . ARG A 1 95 ? -17.959 -3.451 36.331 1.00 95.50 95 ARG A O 1
ATOM 745 N N . ALA A 1 96 ? -18.542 -4.503 38.228 1.00 95.75 96 ALA A N 1
ATOM 746 C CA . ALA A 1 96 ? -17.449 -5.471 38.183 1.00 95.75 96 ALA A CA 1
ATOM 747 C C . ALA A 1 96 ? -17.574 -6.400 36.966 1.00 95.75 96 ALA A C 1
ATOM 749 O O . ALA A 1 96 ? -16.603 -6.572 36.226 1.00 95.75 96 ALA A O 1
ATOM 750 N N . PHE A 1 97 ? -18.776 -6.917 36.701 1.00 95.69 97 PHE A N 1
ATOM 751 C CA . PHE A 1 97 ? -19.045 -7.736 35.520 1.00 95.69 97 PHE A CA 1
ATOM 752 C C . PHE A 1 97 ? -18.824 -6.955 34.218 1.00 95.69 97 PHE A C 1
ATOM 754 O O . PHE A 1 97 ? -18.137 -7.434 33.316 1.00 95.69 97 PHE A O 1
ATOM 761 N N . ALA A 1 98 ? -19.342 -5.726 34.128 1.00 96.12 98 ALA A N 1
ATOM 762 C CA . ALA A 1 98 ? -19.157 -4.866 32.963 1.00 96.12 98 ALA A CA 1
ATOM 763 C C . ALA A 1 98 ? -17.672 -4.558 32.705 1.00 96.12 98 ALA A C 1
ATOM 765 O O . ALA A 1 98 ? -17.214 -4.638 31.564 1.00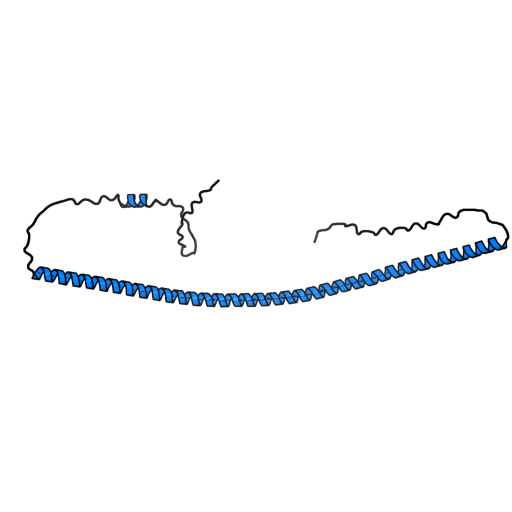 96.12 98 ALA A O 1
ATOM 766 N N . ASN A 1 99 ? -16.897 -4.274 33.757 1.00 96.44 99 ASN A N 1
ATOM 767 C CA . ASN A 1 99 ? -15.455 -4.045 33.656 1.00 96.44 99 ASN A CA 1
ATOM 768 C C . ASN A 1 99 ? -14.691 -5.295 33.203 1.00 96.44 99 ASN A C 1
ATOM 770 O O . ASN A 1 99 ? -13.769 -5.194 32.389 1.00 96.44 99 ASN A O 1
ATOM 774 N N . GLU A 1 100 ? -15.065 -6.479 33.689 1.00 96.38 100 GLU A N 1
ATOM 775 C CA . GLU A 1 100 ? -14.454 -7.732 33.245 1.00 96.38 100 GLU A CA 1
ATOM 776 C C . GLU A 1 100 ? -14.753 -8.002 31.763 1.00 96.38 100 GLU A C 1
ATOM 778 O O . GLU A 1 100 ? -13.845 -8.324 30.991 1.00 96.38 100 GLU A O 1
ATOM 783 N N . GLN A 1 101 ? -16.004 -7.813 31.334 1.00 97.31 101 GLN A N 1
ATOM 784 C CA . GLN A 1 101 ? -16.391 -7.964 29.930 1.00 97.31 101 GLN A CA 1
ATOM 785 C C . GLN A 1 101 ? -15.676 -6.960 29.027 1.00 97.31 101 GLN A C 1
ATOM 787 O O . GLN A 1 101 ? -15.170 -7.345 27.972 1.00 97.31 101 GLN A O 1
ATOM 792 N N . LEU A 1 102 ? -15.567 -5.702 29.460 1.00 97.19 102 LEU A N 1
ATOM 793 C CA . LEU A 1 102 ? -14.820 -4.664 28.755 1.00 97.19 102 LEU A CA 1
ATOM 794 C C . LEU A 1 102 ? -13.340 -5.042 28.625 1.00 97.19 102 LEU A C 1
ATOM 796 O O . LEU A 1 102 ? -12.785 -4.979 27.531 1.00 97.19 102 LEU A O 1
ATOM 800 N N . THR A 1 103 ? -12.718 -5.535 29.696 1.00 97.44 103 THR A N 1
ATOM 801 C CA . THR A 1 103 ? -11.318 -5.991 29.669 1.00 97.44 103 THR A CA 1
ATOM 802 C C . THR A 1 103 ? -11.127 -7.149 28.685 1.00 97.44 103 THR A C 1
ATOM 804 O O . THR A 1 103 ? -10.195 -7.143 27.877 1.00 97.44 103 THR A O 1
ATOM 807 N N . ARG A 1 104 ? -12.042 -8.128 28.688 1.00 97.50 104 ARG A N 1
ATOM 808 C CA . ARG A 1 104 ? -12.027 -9.256 27.741 1.00 97.50 104 ARG A CA 1
ATOM 809 C C . ARG A 1 104 ? -12.229 -8.797 26.294 1.00 97.50 104 ARG A C 1
ATOM 811 O O . ARG A 1 104 ? -11.581 -9.331 25.394 1.00 97.50 104 ARG A O 1
ATOM 818 N N . ALA A 1 105 ? -13.118 -7.833 26.056 1.00 96.75 105 ALA A N 1
ATOM 819 C CA . ALA A 1 105 ? -13.372 -7.274 24.730 1.00 96.75 105 ALA A CA 1
ATOM 820 C C . ALA A 1 105 ? -12.146 -6.529 24.183 1.00 96.75 105 ALA A C 1
ATOM 822 O O . ALA A 1 105 ? -11.728 -6.819 23.065 1.00 96.75 105 ALA A O 1
ATOM 823 N N . ILE A 1 106 ? -11.514 -5.674 24.994 1.00 97.25 106 ILE A N 1
ATOM 824 C CA . ILE A 1 106 ? -10.300 -4.931 24.615 1.00 97.25 106 ILE A CA 1
ATOM 825 C C . ILE A 1 106 ? -9.162 -5.883 24.241 1.00 97.25 106 ILE A C 1
ATOM 827 O O . ILE A 1 106 ? -8.473 -5.673 23.245 1.00 97.25 106 ILE A O 1
ATOM 831 N N . LEU A 1 107 ? -8.950 -6.948 25.019 1.00 97.50 107 LEU A N 1
ATOM 832 C CA . LEU A 1 107 ? -7.895 -7.918 24.721 1.00 97.50 107 LEU A CA 1
ATOM 833 C C . LEU A 1 107 ? -8.147 -8.646 23.397 1.00 97.50 107 LEU A C 1
ATOM 835 O O . LEU A 1 107 ? -7.226 -8.781 22.592 1.00 97.50 107 LEU A O 1
ATOM 839 N N . ARG A 1 108 ? -9.390 -9.075 23.145 1.00 97.56 108 ARG A N 1
ATOM 840 C CA . ARG A 1 108 ? -9.769 -9.704 21.871 1.00 97.56 108 ARG A CA 1
ATOM 841 C C . ARG A 1 108 ? -9.586 -8.755 20.692 1.00 97.56 108 ARG A C 1
ATOM 843 O O . ARG A 1 108 ? -8.987 -9.150 19.695 1.00 97.56 108 ARG A O 1
ATOM 850 N N . GLU A 1 109 ? -10.044 -7.512 20.825 1.00 96.50 109 GLU A N 1
ATOM 851 C CA . GLU A 1 109 ? -9.868 -6.478 19.804 1.00 96.50 109 GLU A CA 1
ATOM 852 C C . GLU A 1 109 ? -8.383 -6.271 19.507 1.00 96.50 109 GLU A C 1
ATOM 854 O O . GLU A 1 109 ? -7.960 -6.354 18.355 1.00 96.50 109 GLU A O 1
ATOM 859 N N . ARG A 1 110 ? -7.560 -6.100 20.544 1.00 97.62 110 ARG A N 1
ATOM 860 C CA . ARG A 1 110 ? -6.124 -5.901 20.378 1.00 97.62 110 ARG A CA 1
ATOM 861 C C . ARG A 1 110 ? -5.469 -7.056 19.624 1.00 97.62 110 ARG A C 1
ATOM 863 O O . ARG A 1 110 ? -4.768 -6.791 18.649 1.00 97.62 110 ARG A O 1
ATOM 870 N N . ILE A 1 111 ? -5.737 -8.301 20.023 1.00 97.44 111 ILE A N 1
ATOM 871 C CA . ILE A 1 111 ? -5.201 -9.501 19.360 1.00 97.44 111 ILE A CA 1
ATOM 872 C C . ILE A 1 111 ? -5.633 -9.538 17.890 1.00 97.44 111 ILE A C 1
ATOM 874 O O . ILE A 1 111 ? -4.782 -9.682 17.013 1.00 97.44 111 ILE A O 1
ATOM 878 N N . SER A 1 112 ? -6.923 -9.329 17.606 1.00 96.31 112 SER A N 1
ATOM 879 C CA . SER A 1 112 ? -7.432 -9.314 16.227 1.00 96.31 112 SER A CA 1
ATOM 880 C C . SER A 1 112 ? -6.777 -8.215 15.381 1.00 96.31 112 SER A C 1
ATOM 882 O O . SER A 1 112 ? -6.318 -8.470 14.270 1.00 96.31 112 SER A O 1
ATOM 884 N N . SER A 1 113 ? -6.609 -7.016 15.943 1.00 95.81 113 SER A N 1
ATOM 885 C CA . SER A 1 113 ? -5.994 -5.880 15.257 1.00 95.81 113 SER A CA 1
ATOM 886 C C . SER A 1 113 ? -4.495 -6.078 14.995 1.00 95.81 113 SER A C 1
ATOM 888 O O . SER A 1 113 ? -3.954 -5.563 14.013 1.00 95.81 113 SER A O 1
ATOM 890 N N . GLU A 1 114 ? -3.790 -6.791 15.876 1.00 96.88 114 GLU A N 1
ATOM 891 C CA . GLU A 1 114 ? -2.380 -7.135 15.698 1.00 96.88 114 GLU A CA 1
ATOM 892 C C . GLU A 1 114 ? -2.224 -8.236 14.639 1.00 96.88 114 GLU A C 1
ATOM 894 O O . GLU A 1 114 ? -1.338 -8.137 13.786 1.00 96.88 114 GLU A O 1
ATOM 899 N N . GLU A 1 115 ? -3.119 -9.226 14.621 1.00 97.00 115 GLU A N 1
ATOM 900 C CA . GLU A 1 115 ? -3.152 -10.282 13.607 1.00 97.00 115 GLU A CA 1
ATOM 901 C C . GLU A 1 115 ? -3.442 -9.718 12.206 1.00 97.00 115 GLU A C 1
ATOM 903 O O . GLU A 1 115 ? -2.726 -10.023 11.247 1.00 97.00 115 GLU A O 1
ATOM 908 N N . GLU A 1 116 ? -4.434 -8.833 12.079 1.00 96.38 116 GLU A N 1
ATOM 909 C CA . GLU A 1 116 ? -4.726 -8.124 10.829 1.00 96.38 116 GLU A CA 1
ATOM 910 C C . GLU A 1 116 ? -3.535 -7.281 10.367 1.00 96.38 116 GLU A C 1
ATOM 912 O O . GLU A 1 116 ? -3.148 -7.335 9.195 1.00 96.38 116 GLU A O 1
ATOM 917 N N . ARG A 1 117 ? -2.873 -6.564 11.286 1.00 97.44 117 ARG A N 1
ATOM 918 C CA . ARG A 1 117 ? -1.640 -5.827 10.968 1.00 97.44 117 ARG A CA 1
ATOM 919 C C . ARG A 1 117 ? -0.520 -6.750 10.497 1.00 97.44 117 ARG A C 1
ATOM 921 O O . ARG A 1 117 ? 0.220 -6.374 9.588 1.00 97.44 117 ARG A O 1
ATOM 928 N N . ALA A 1 118 ? -0.359 -7.930 11.091 1.00 97.88 118 ALA A N 1
ATOM 929 C CA . ALA A 1 118 ? 0.652 -8.896 10.668 1.00 97.88 118 ALA A CA 1
ATOM 930 C C . ALA A 1 118 ? 0.362 -9.433 9.257 1.00 97.88 118 ALA A C 1
ATOM 932 O O . ALA A 1 118 ? 1.266 -9.463 8.416 1.00 97.88 118 ALA A O 1
ATOM 933 N N . LYS A 1 119 ? -0.902 -9.767 8.964 1.00 98.12 119 LYS A N 1
ATOM 934 C CA . LYS A 1 119 ? -1.357 -10.179 7.626 1.00 98.12 119 LYS A CA 1
ATOM 935 C C . LYS A 1 119 ? -1.124 -9.076 6.591 1.00 98.12 119 LYS A C 1
ATOM 937 O O . LYS A 1 119 ? -0.515 -9.335 5.554 1.00 98.12 119 LYS A O 1
ATOM 942 N N . ALA A 1 120 ? -1.510 -7.838 6.900 1.00 97.94 120 ALA A N 1
ATOM 943 C CA . ALA A 1 120 ? -1.288 -6.686 6.028 1.00 97.94 120 ALA A CA 1
ATOM 944 C C . ALA A 1 120 ? 0.207 -6.459 5.742 1.00 97.94 120 ALA A C 1
ATOM 946 O O . ALA A 1 120 ? 0.600 -6.278 4.591 1.00 97.94 120 ALA A O 1
ATOM 947 N N . LYS A 1 121 ? 1.066 -6.550 6.767 1.00 98.12 121 LYS A N 1
ATOM 948 C CA . LYS A 1 121 ? 2.527 -6.466 6.599 1.00 98.12 121 LYS A CA 1
ATOM 949 C C . LYS A 1 121 ? 3.076 -7.580 5.707 1.00 98.12 121 LYS A C 1
ATOM 951 O O . LYS A 1 121 ? 3.990 -7.331 4.925 1.00 98.12 121 LYS A O 1
ATOM 956 N N . HIS A 1 122 ? 2.557 -8.802 5.824 1.00 98.19 122 HIS A N 1
ATOM 957 C CA . HIS A 1 122 ? 2.988 -9.911 4.977 1.00 98.19 122 HIS A CA 1
ATOM 958 C C . HIS A 1 122 ? 2.613 -9.680 3.508 1.00 98.19 122 HIS A C 1
ATOM 960 O O . HIS A 1 122 ? 3.469 -9.808 2.633 1.00 98.19 122 HIS A O 1
ATOM 966 N N . LEU A 1 123 ? 1.373 -9.261 3.246 1.00 98.12 123 LEU A N 1
ATOM 967 C CA . LEU A 1 123 ? 0.911 -8.925 1.898 1.00 98.12 123 LEU A CA 1
ATOM 968 C C . LEU A 1 123 ? 1.705 -7.760 1.295 1.00 98.12 123 LEU A C 1
ATOM 970 O O . LEU A 1 123 ? 2.113 -7.841 0.140 1.00 98.12 123 LEU A O 1
ATOM 974 N N . ALA A 1 124 ? 2.007 -6.724 2.081 1.00 98.25 124 ALA A N 1
ATOM 975 C CA . ALA A 1 124 ? 2.836 -5.606 1.631 1.00 98.25 124 ALA A CA 1
ATOM 976 C C . ALA A 1 124 ? 4.226 -6.067 1.157 1.00 98.25 124 ALA A C 1
ATOM 978 O O . ALA A 1 124 ? 4.682 -5.647 0.097 1.00 98.25 124 ALA A O 1
ATOM 979 N N . LYS A 1 125 ? 4.872 -6.992 1.883 1.00 98.06 125 LYS A N 1
ATOM 980 C CA . LYS A 1 125 ? 6.156 -7.579 1.458 1.00 98.06 125 LYS A CA 1
ATOM 981 C C . LYS A 1 125 ? 6.037 -8.374 0.156 1.00 98.06 125 LYS A C 1
ATOM 983 O O . LYS A 1 125 ? 6.933 -8.309 -0.679 1.00 98.06 125 LYS A O 1
ATOM 988 N N . GLN A 1 126 ? 4.948 -9.124 -0.028 1.00 98.38 126 GLN A N 1
ATOM 989 C CA . GLN A 1 126 ? 4.715 -9.858 -1.276 1.00 98.38 126 GLN A CA 1
ATOM 990 C C . GLN A 1 126 ? 4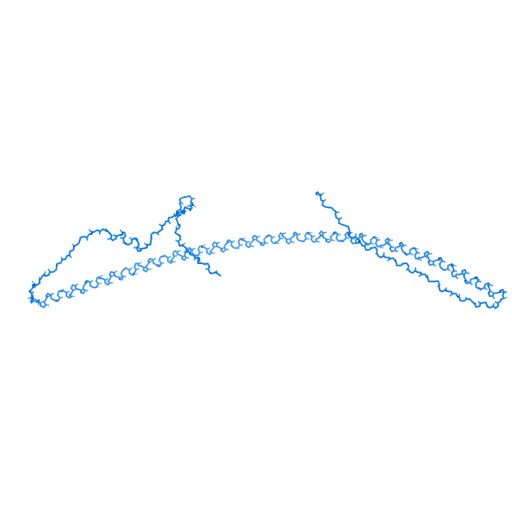.519 -8.916 -2.469 1.00 98.38 126 GLN A C 1
ATOM 992 O O . GLN A 1 126 ? 5.004 -9.208 -3.561 1.00 98.38 126 GLN A O 1
ATOM 997 N N . LEU A 1 127 ? 3.810 -7.802 -2.268 1.00 98.31 127 LEU A N 1
ATOM 998 C CA . LEU A 1 127 ? 3.636 -6.776 -3.295 1.00 98.31 127 LEU A CA 1
ATOM 999 C C . LEU A 1 127 ? 4.967 -6.114 -3.643 1.00 98.31 127 LEU A C 1
ATOM 1001 O O . LEU A 1 127 ? 5.292 -6.020 -4.819 1.00 98.31 127 LEU A O 1
ATOM 1005 N N . GLU A 1 128 ? 5.776 -5.758 -2.645 1.00 97.81 128 GLU A N 1
ATOM 1006 C CA . GLU A 1 128 ? 7.098 -5.176 -2.885 1.00 97.81 128 GLU A CA 1
ATOM 1007 C C . GLU A 1 128 ? 8.001 -6.115 -3.705 1.00 97.81 128 GLU A C 1
ATOM 1009 O O . GLU A 1 128 ? 8.686 -5.674 -4.628 1.00 97.81 128 GLU A O 1
ATOM 1014 N N . GLU A 1 129 ? 7.989 -7.419 -3.418 1.00 98.06 129 GLU A N 1
ATOM 1015 C CA . GLU A 1 129 ? 8.763 -8.385 -4.202 1.00 98.06 129 GLU A CA 1
ATOM 1016 C C . GLU A 1 129 ? 8.239 -8.506 -5.641 1.00 98.06 129 GLU A C 1
ATOM 1018 O O . GLU A 1 129 ? 9.028 -8.517 -6.587 1.00 98.06 129 GLU A O 1
ATOM 1023 N N . LYS A 1 130 ? 6.914 -8.511 -5.836 1.00 98.19 130 LYS A N 1
ATOM 1024 C CA . LYS A 1 130 ? 6.316 -8.474 -7.180 1.00 98.19 130 LYS A CA 1
ATOM 1025 C C . LYS A 1 130 ? 6.699 -7.202 -7.933 1.00 98.19 130 LYS A C 1
ATOM 1027 O O . LYS A 1 130 ? 7.099 -7.294 -9.092 1.00 98.19 130 LYS A O 1
ATOM 1032 N N . ASP A 1 131 ? 6.677 -6.048 -7.275 1.00 98.06 131 ASP A N 1
ATOM 1033 C CA . ASP A 1 131 ? 7.105 -4.776 -7.859 1.00 98.06 131 ASP A CA 1
ATOM 1034 C C . ASP A 1 131 ? 8.579 -4.814 -8.269 1.00 98.06 131 ASP A C 1
ATOM 1036 O O . ASP A 1 131 ? 8.947 -4.301 -9.326 1.00 98.06 131 ASP A O 1
ATOM 1040 N N . ARG A 1 132 ? 9.447 -5.446 -7.470 1.00 98.25 132 ARG A N 1
ATOM 1041 C CA . ARG A 1 132 ? 10.862 -5.636 -7.827 1.00 98.25 132 ARG A CA 1
ATOM 1042 C C . ARG A 1 132 ? 11.023 -6.518 -9.058 1.00 98.25 132 ARG A C 1
ATOM 1044 O O . ARG A 1 132 ? 11.838 -6.196 -9.921 1.00 98.25 132 ARG A O 1
ATOM 1051 N N . VAL A 1 133 ? 10.270 -7.612 -9.156 1.00 98.00 133 VAL A N 1
ATOM 1052 C CA . VAL A 1 133 ? 10.297 -8.498 -10.330 1.00 98.00 133 VAL A CA 1
ATOM 1053 C C . VAL A 1 133 ? 9.819 -7.755 -11.577 1.00 98.00 133 VAL A C 1
ATOM 1055 O O . VAL A 1 133 ? 10.509 -7.783 -12.595 1.00 98.00 133 VAL A O 1
ATOM 1058 N N . ILE A 1 134 ? 8.701 -7.032 -11.487 1.00 98.12 134 ILE A N 1
ATOM 1059 C CA . ILE A 1 134 ? 8.158 -6.240 -12.599 1.00 98.12 134 ILE A CA 1
ATOM 1060 C C . ILE A 1 134 ? 9.159 -5.168 -13.034 1.00 98.12 134 ILE A C 1
ATOM 1062 O O . ILE A 1 134 ? 9.427 -5.036 -14.222 1.00 98.12 134 ILE A O 1
ATOM 1066 N N . LYS A 1 135 ? 9.791 -4.454 -12.095 1.00 98.31 135 LYS A N 1
ATOM 1067 C CA . LYS A 1 135 ? 10.828 -3.457 -12.413 1.00 98.31 135 LYS A CA 1
ATOM 1068 C C . LYS A 1 135 ? 12.024 -4.058 -13.149 1.00 98.31 135 LYS A C 1
ATOM 1070 O O . LYS A 1 135 ? 12.544 -3.431 -14.066 1.00 98.31 135 LYS A O 1
ATOM 1075 N N . LYS A 1 136 ? 12.463 -5.264 -12.775 1.00 98.19 136 LYS A N 1
ATOM 1076 C CA . LYS A 1 136 ? 13.540 -5.969 -13.491 1.00 98.19 136 LYS A CA 1
ATOM 1077 C C . LYS A 1 136 ? 13.120 -6.338 -14.914 1.00 98.19 136 LYS A C 1
ATOM 1079 O O . LYS A 1 136 ? 13.915 -6.176 -15.832 1.00 98.19 136 LYS A O 1
ATOM 1084 N N . GLN A 1 137 ? 11.887 -6.810 -15.098 1.00 97.81 137 GLN A N 1
ATOM 1085 C CA . GLN A 1 137 ? 11.352 -7.124 -16.426 1.00 97.81 137 GLN A CA 1
ATOM 1086 C C . GLN A 1 137 ? 11.215 -5.867 -17.293 1.00 97.81 137 GLN A C 1
ATOM 1088 O O . GLN A 1 137 ? 11.647 -5.871 -18.440 1.00 97.81 137 GLN A O 1
ATOM 1093 N N . ASP A 1 138 ? 10.683 -4.778 -16.739 1.00 97.94 138 ASP A N 1
ATOM 1094 C CA . ASP A 1 138 ? 10.569 -3.486 -17.422 1.00 97.94 138 ASP A CA 1
ATOM 1095 C C . ASP A 1 138 ? 11.944 -2.960 -17.860 1.00 97.94 138 ASP A C 1
ATOM 1097 O O . ASP A 1 138 ? 12.125 -2.578 -19.014 1.00 97.94 138 ASP A O 1
ATOM 1101 N N . ALA A 1 139 ? 12.947 -3.027 -16.978 1.00 97.94 139 ALA A N 1
ATOM 1102 C CA . ALA A 1 139 ? 14.322 -2.669 -17.319 1.00 97.94 139 ALA A CA 1
ATOM 1103 C C . ALA A 1 139 ? 14.889 -3.553 -18.442 1.00 97.94 139 ALA A C 1
ATOM 1105 O O . ALA A 1 139 ? 15.476 -3.031 -19.386 1.00 97.94 139 ALA A O 1
ATOM 1106 N N . PHE A 1 140 ? 14.662 -4.868 -18.380 1.00 98.06 140 PHE A N 1
ATOM 1107 C CA . PHE A 1 140 ? 15.118 -5.803 -19.407 1.00 98.06 140 PHE A CA 1
ATOM 1108 C C . PHE A 1 140 ? 14.526 -5.481 -20.785 1.00 98.06 140 PHE A C 1
ATOM 1110 O O . PHE A 1 140 ? 15.259 -5.408 -21.769 1.00 98.06 140 PHE A O 1
ATOM 1117 N N . TYR A 1 141 ? 13.216 -5.238 -20.877 1.00 97.44 141 TYR A N 1
ATOM 1118 C CA . TYR A 1 141 ? 12.583 -4.914 -22.158 1.00 97.44 141 TYR A CA 1
ATOM 1119 C C . TYR A 1 141 ? 12.964 -3.527 -22.673 1.00 97.44 141 TYR A C 1
ATOM 1121 O O . TYR A 1 141 ? 13.171 -3.367 -23.876 1.00 97.44 141 TYR A O 1
ATOM 1129 N N . LYS A 1 142 ? 13.131 -2.541 -21.786 1.00 98.25 142 LYS A N 1
ATOM 1130 C CA . LYS A 1 142 ? 13.681 -1.231 -22.157 1.00 98.25 142 LYS A CA 1
ATOM 1131 C C . LYS A 1 142 ? 15.092 -1.344 -22.718 1.00 98.25 142 LYS A C 1
ATOM 1133 O O . LYS A 1 142 ? 15.400 -0.686 -23.703 1.00 98.25 142 LYS A O 1
ATOM 1138 N N . GLU A 1 143 ? 15.929 -2.199 -22.143 1.00 97.06 143 GLU A N 1
ATOM 1139 C CA . GLU A 1 143 ? 17.279 -2.442 -22.649 1.00 97.06 143 GLU A CA 1
ATOM 1140 C C . GLU A 1 143 ? 17.263 -3.151 -24.010 1.00 97.06 143 GLU A C 1
ATOM 1142 O O . GLU A 1 143 ? 18.015 -2.772 -24.907 1.00 97.06 143 GLU A O 1
ATOM 1147 N N . GLN A 1 144 ? 16.371 -4.129 -24.215 1.00 96.88 144 GLN A N 1
ATOM 1148 C CA . GLN A 1 144 ? 16.199 -4.754 -25.533 1.00 96.88 144 GLN A CA 1
ATOM 1149 C C . GLN A 1 144 ? 15.763 -3.738 -26.594 1.00 96.88 144 GLN A C 1
ATOM 1151 O O . GLN A 1 144 ? 16.306 -3.738 -27.700 1.00 96.88 144 GLN A O 1
ATOM 1156 N N . LEU A 1 145 ? 14.817 -2.859 -26.252 1.00 96.56 145 LEU A N 1
ATOM 1157 C CA . LEU A 1 145 ? 14.387 -1.768 -27.124 1.00 96.56 145 LEU A CA 1
ATOM 1158 C C . LEU A 1 145 ? 15.546 -0.817 -27.428 1.00 96.56 145 LEU A C 1
ATOM 1160 O O . LEU A 1 145 ? 15.834 -0.591 -28.597 1.00 96.56 145 LEU A O 1
ATOM 1164 N N . ALA A 1 146 ? 16.277 -0.360 -26.410 1.00 96.94 146 ALA A N 1
ATOM 1165 C CA . ALA A 1 146 ? 17.426 0.524 -26.589 1.00 96.94 146 ALA A CA 1
ATOM 1166 C C . ALA A 1 146 ? 18.502 -0.105 -27.488 1.00 96.94 146 ALA A C 1
ATOM 1168 O O . ALA A 1 146 ? 19.036 0.553 -28.375 1.00 96.94 146 ALA A O 1
ATOM 1169 N N . ARG A 1 147 ? 18.778 -1.404 -27.328 1.00 96.19 147 ARG A N 1
ATOM 1170 C CA . ARG A 1 147 ? 19.743 -2.132 -28.164 1.00 96.19 147 ARG A CA 1
ATOM 1171 C C . ARG A 1 147 ? 19.270 -2.302 -29.610 1.00 96.19 147 ARG A C 1
ATOM 1173 O O . ARG A 1 147 ? 20.083 -2.360 -30.535 1.00 96.19 147 ARG A O 1
ATOM 1180 N N . LEU A 1 148 ? 17.966 -2.448 -29.831 1.00 95.75 148 LEU A N 1
ATOM 1181 C CA . LEU A 1 148 ? 17.380 -2.454 -31.174 1.00 95.75 148 LEU A CA 1
ATOM 1182 C C . LEU A 1 148 ? 17.468 -1.066 -31.813 1.00 95.75 148 LEU A C 1
ATOM 1184 O O . LEU A 1 148 ? 17.902 -0.954 -32.960 1.00 95.75 148 LEU A O 1
ATOM 1188 N N . GLU A 1 149 ? 17.106 -0.029 -31.064 1.00 94.62 149 GLU A N 1
ATOM 1189 C CA . GLU A 1 149 ? 17.170 1.369 -31.484 1.00 94.62 149 GLU A CA 1
ATOM 1190 C C . GLU A 1 149 ? 18.603 1.784 -31.825 1.00 94.62 149 GLU A C 1
ATOM 1192 O O . GLU A 1 149 ? 18.825 2.341 -32.899 1.00 94.62 149 GLU A O 1
ATOM 1197 N N . GLU A 1 150 ? 19.582 1.435 -30.990 1.00 94.75 150 GLU A N 1
ATOM 1198 C CA . GLU A 1 150 ? 21.005 1.696 -31.218 1.00 94.75 150 GLU A CA 1
ATOM 1199 C C . GLU A 1 150 ? 21.459 1.105 -32.552 1.00 94.75 150 GLU A C 1
ATOM 1201 O O . GLU A 1 150 ? 21.851 1.862 -33.445 1.00 94.75 150 GLU A O 1
ATOM 1206 N N . ARG A 1 151 ? 21.288 -0.213 -32.740 1.00 94.50 151 ARG A N 1
ATOM 1207 C CA . ARG A 1 151 ? 21.645 -0.879 -34.001 1.00 94.50 151 ARG A CA 1
ATOM 1208 C C . ARG A 1 151 ? 20.937 -0.241 -35.190 1.00 94.50 151 ARG A C 1
ATOM 1210 O O . ARG A 1 151 ? 21.559 -0.001 -36.219 1.00 94.50 151 ARG A O 1
ATOM 1217 N N . SER A 1 152 ? 19.642 0.054 -35.067 1.00 90.31 152 SER A N 1
ATOM 1218 C CA . SER A 1 152 ? 18.887 0.695 -36.149 1.00 90.31 152 SER A CA 1
ATOM 1219 C C . SER A 1 152 ? 19.441 2.084 -36.490 1.00 90.31 152 SER A C 1
ATOM 1221 O O . SER A 1 152 ? 19.575 2.424 -37.664 1.00 90.31 152 SER A O 1
ATOM 1223 N N . SER A 1 153 ? 19.837 2.863 -35.481 1.00 93.31 153 SER A N 1
ATOM 1224 C CA . SER A 1 153 ? 20.401 4.199 -35.658 1.00 93.31 153 SER A CA 1
ATOM 1225 C C . SER A 1 153 ? 21.767 4.154 -36.342 1.00 93.31 153 SER A C 1
ATOM 1227 O O . SER A 1 153 ? 22.043 4.989 -37.201 1.00 93.31 153 SER A O 1
ATOM 1229 N N . GLU A 1 154 ? 22.599 3.164 -36.012 1.00 90.94 154 GLU A N 1
ATOM 1230 C CA . GLU A 1 154 ? 23.895 2.937 -36.654 1.00 90.94 154 GLU A CA 1
ATOM 1231 C C . GLU A 1 154 ? 23.721 2.633 -38.141 1.00 90.94 154 GLU A C 1
ATOM 1233 O O . GLU A 1 154 ? 24.406 3.234 -38.970 1.00 90.94 154 GLU A O 1
ATOM 1238 N N . PHE A 1 155 ? 22.750 1.783 -38.496 1.00 91.44 155 PHE A N 1
ATOM 1239 C CA . PHE A 1 155 ? 22.431 1.504 -39.896 1.00 91.44 155 PHE A CA 1
ATOM 1240 C C . PHE A 1 155 ? 22.081 2.778 -40.670 1.00 91.44 155 PHE A C 1
ATOM 1242 O O . PHE A 1 155 ? 22.613 2.995 -41.762 1.00 91.44 155 PHE A O 1
ATOM 1249 N N . TYR A 1 156 ? 21.226 3.643 -40.116 1.00 92.44 156 TYR A N 1
ATOM 1250 C CA . TYR A 1 156 ? 20.869 4.899 -40.781 1.00 92.44 156 TYR A CA 1
ATOM 1251 C C . TYR A 1 156 ? 22.056 5.855 -40.886 1.00 92.44 156 TYR A C 1
ATOM 1253 O O . TYR A 1 156 ? 22.283 6.394 -41.968 1.00 92.44 156 TYR A O 1
ATOM 1261 N N . LYS A 1 157 ? 22.840 6.021 -39.812 1.00 94.50 157 LYS A N 1
ATOM 1262 C CA . LYS A 1 157 ? 24.034 6.882 -39.800 1.00 94.50 157 LYS A CA 1
ATOM 1263 C C . LYS A 1 157 ? 25.017 6.479 -40.889 1.00 94.50 157 LYS A C 1
ATOM 1265 O O . LYS A 1 157 ? 25.290 7.284 -41.777 1.00 94.50 157 LYS A O 1
ATOM 1270 N N . VAL A 1 158 ? 25.452 5.218 -40.890 1.00 94.06 158 VAL A N 1
ATOM 1271 C CA . VAL A 1 158 ? 26.405 4.702 -41.884 1.00 94.06 158 VAL A CA 1
ATOM 1272 C C . VAL A 1 158 ? 25.858 4.890 -43.294 1.00 94.06 158 VAL A C 1
ATOM 1274 O O . VAL A 1 158 ? 26.572 5.343 -44.183 1.00 94.06 158 VAL A O 1
ATOM 1277 N N . THR A 1 159 ? 24.573 4.606 -43.508 1.00 90.25 159 THR A N 1
ATOM 1278 C CA . THR A 1 159 ? 23.948 4.780 -44.823 1.00 90.25 159 THR A CA 1
ATOM 1279 C C . THR A 1 159 ? 23.999 6.242 -45.271 1.00 90.25 159 THR A C 1
ATOM 1281 O O . THR A 1 159 ? 24.422 6.531 -46.389 1.00 90.25 159 THR A O 1
ATOM 1284 N N . THR A 1 160 ? 23.626 7.181 -44.398 1.00 92.56 160 THR A N 1
ATOM 1285 C CA . THR A 1 160 ? 23.675 8.615 -44.713 1.00 92.56 160 THR A CA 1
ATOM 1286 C C . THR A 1 160 ? 25.096 9.126 -44.937 1.00 92.56 160 THR A C 1
ATOM 1288 O O . THR A 1 160 ? 25.305 9.903 -45.864 1.00 92.56 160 THR A O 1
ATOM 1291 N N . GLU A 1 161 ? 26.075 8.650 -44.166 1.00 93.50 161 GLU A N 1
ATOM 1292 C CA . GLU A 1 161 ? 27.490 9.002 -44.325 1.00 93.50 161 GLU A CA 1
ATOM 1293 C C . GLU A 1 161 ? 28.044 8.521 -45.671 1.00 93.50 161 GLU A C 1
ATOM 1295 O O . GLU A 1 161 ? 28.739 9.272 -46.353 1.00 93.50 161 GLU A O 1
ATOM 1300 N N . GLN A 1 162 ? 27.704 7.302 -46.107 1.00 94.50 162 GLN A N 1
ATOM 1301 C CA . GLN A 1 162 ? 28.117 6.793 -47.421 1.00 94.50 162 GLN A CA 1
ATOM 1302 C C . GLN A 1 162 ? 27.536 7.637 -48.564 1.00 94.50 162 GLN A C 1
ATOM 1304 O O . GLN A 1 162 ? 28.259 7.987 -49.499 1.00 94.50 162 GLN A O 1
ATOM 1309 N N . TYR A 1 163 ? 26.255 8.016 -48.480 1.00 93.69 163 TYR A N 1
ATOM 1310 C CA . TYR A 1 163 ? 25.637 8.906 -49.467 1.00 93.69 163 TYR A CA 1
ATOM 1311 C C . TYR A 1 163 ? 26.284 10.292 -49.484 1.00 93.69 163 TYR A C 1
ATOM 1313 O O . TYR A 1 163 ? 26.567 10.815 -50.562 1.00 93.69 163 TYR A O 1
ATOM 1321 N N . GLN A 1 164 ? 26.539 10.876 -48.311 1.00 95.06 164 GLN A N 1
ATOM 1322 C CA . GLN A 1 164 ? 27.207 12.174 -48.190 1.00 95.06 164 GLN A CA 1
ATOM 1323 C C . GLN A 1 164 ? 28.614 12.124 -48.782 1.00 95.06 164 GLN A C 1
ATOM 1325 O O . GLN A 1 164 ? 28.946 12.950 -49.626 1.00 95.06 164 GLN A O 1
ATOM 1330 N N . LYS A 1 165 ? 29.401 11.102 -48.442 1.00 96.12 165 LYS A N 1
ATOM 1331 C CA . LYS A 1 165 ? 30.752 10.916 -48.976 1.00 96.12 165 LYS A CA 1
ATOM 1332 C C . LYS A 1 165 ? 30.762 10.774 -50.498 1.00 96.12 165 LYS A C 1
ATOM 1334 O O . LYS A 1 165 ? 31.586 11.391 -51.169 1.00 96.12 165 LYS A O 1
ATOM 1339 N N . ALA A 1 166 ? 29.846 9.985 -51.059 1.00 94.69 166 ALA A N 1
ATOM 1340 C CA . ALA A 1 166 ? 29.721 9.850 -52.508 1.00 94.69 166 ALA A CA 1
ATOM 1341 C C . ALA A 1 166 ? 29.326 11.181 -53.173 1.00 94.69 166 ALA A C 1
ATOM 1343 O O . ALA A 1 166 ? 29.876 11.539 -54.21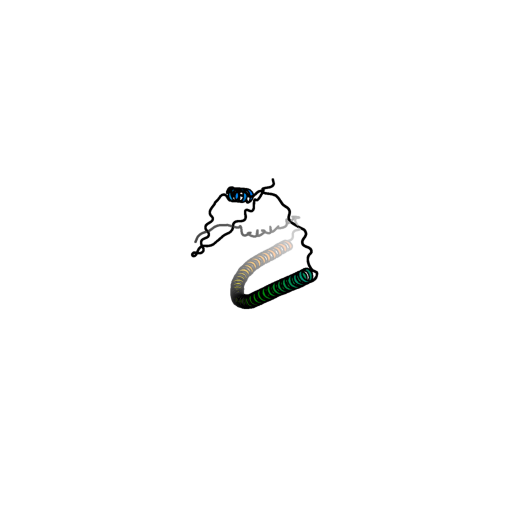7 1.00 94.69 166 ALA A O 1
ATOM 1344 N N . ALA A 1 167 ? 28.408 11.935 -52.561 1.00 94.12 167 ALA A N 1
ATOM 1345 C CA . ALA A 1 167 ? 28.012 13.254 -53.043 1.00 94.12 167 ALA A CA 1
ATOM 1346 C C . ALA A 1 167 ? 29.187 14.249 -53.019 1.00 94.12 167 ALA A C 1
ATOM 1348 O O . ALA A 1 167 ? 29.431 14.923 -54.020 1.00 94.12 167 ALA A O 1
ATOM 1349 N N . GLU A 1 168 ? 29.954 14.289 -51.927 1.00 95.69 168 GLU A N 1
ATOM 1350 C CA . GLU A 1 168 ? 31.151 15.125 -51.785 1.00 95.69 168 GLU A CA 1
ATOM 1351 C C . GLU A 1 168 ? 32.233 14.765 -52.809 1.00 95.69 168 GLU A C 1
ATOM 1353 O O . GLU A 1 168 ? 32.851 15.656 -53.391 1.00 95.69 168 GLU A O 1
ATOM 1358 N N . GLU A 1 169 ? 32.456 13.476 -53.081 1.00 95.88 169 GLU A N 1
ATOM 1359 C CA . GLU A 1 169 ? 33.437 13.037 -54.078 1.00 95.88 169 GLU A CA 1
ATOM 1360 C C . GLU A 1 169 ? 33.048 13.497 -55.492 1.00 95.88 169 GLU A C 1
ATOM 1362 O O . GLU A 1 169 ? 33.892 13.980 -56.255 1.00 95.88 169 GLU A O 1
ATOM 1367 N N . VAL A 1 170 ? 31.765 13.387 -55.846 1.00 95.50 170 VAL A N 1
ATOM 1368 C CA . VAL A 1 170 ? 31.241 13.887 -57.125 1.00 95.50 170 VAL A CA 1
ATOM 1369 C C . VAL A 1 170 ? 31.353 15.409 -57.195 1.00 95.50 170 VAL A C 1
ATOM 1371 O O . VAL A 1 170 ? 31.794 15.942 -58.216 1.00 95.50 170 VAL A O 1
ATOM 1374 N N . GLU A 1 171 ? 31.024 16.119 -56.117 1.00 93.12 171 GLU A N 1
ATOM 1375 C CA . GLU A 1 171 ? 31.161 17.573 -56.045 1.00 93.12 171 GLU A CA 1
ATOM 1376 C C . GLU A 1 171 ? 32.629 18.010 -56.178 1.00 93.12 171 GLU A C 1
ATOM 1378 O O . GLU A 1 171 ? 32.936 18.958 -56.903 1.00 93.12 171 GLU A O 1
ATOM 1383 N N . ALA A 1 172 ? 33.560 17.299 -55.540 1.00 95.19 172 ALA A N 1
ATOM 1384 C CA . ALA A 1 172 ? 34.993 17.555 -55.637 1.00 95.19 172 ALA A CA 1
ATOM 1385 C C . ALA A 1 172 ? 35.508 17.355 -57.070 1.00 95.19 172 ALA A C 1
ATOM 1387 O O . ALA A 1 172 ? 36.206 18.229 -57.592 1.00 95.19 172 ALA A O 1
ATOM 1388 N N . LYS A 1 173 ? 35.106 16.261 -57.737 1.00 93.81 173 LYS A N 1
ATOM 1389 C CA . LYS A 1 173 ? 35.409 16.012 -59.159 1.00 93.81 173 LYS A CA 1
ATOM 1390 C C . LYS A 1 173 ? 34.836 17.111 -60.053 1.00 93.81 173 LYS A C 1
ATOM 1392 O O . LYS A 1 173 ? 35.514 17.598 -60.959 1.00 93.81 173 LYS A O 1
ATOM 1397 N N . PHE A 1 174 ? 33.607 17.549 -59.784 1.00 94.31 174 PHE A N 1
ATOM 1398 C CA . PHE A 1 174 ? 32.983 18.637 -60.531 1.00 94.31 174 PHE A CA 1
ATOM 1399 C C . PHE A 1 174 ? 33.744 19.956 -60.341 1.00 94.31 174 PHE A C 1
ATOM 1401 O O . PHE A 1 174 ? 34.047 20.638 -61.318 1.00 94.31 174 PHE A O 1
ATOM 1408 N N . LYS A 1 175 ? 34.144 20.287 -59.106 1.00 95.19 175 LYS A N 1
ATOM 1409 C CA . LYS A 1 175 ? 34.962 21.469 -58.790 1.00 95.19 175 LYS A CA 1
ATOM 1410 C C . LYS A 1 175 ? 36.343 21.420 -59.451 1.00 95.19 175 LYS A C 1
ATOM 1412 O O . LYS A 1 175 ? 36.804 22.452 -59.940 1.00 95.19 175 LYS A O 1
ATOM 1417 N N . SER A 1 176 ? 37.011 20.263 -59.492 1.00 91.62 176 SER A N 1
ATOM 1418 C CA . SER A 1 176 ? 38.311 20.128 -60.166 1.00 91.62 176 SER A CA 1
ATOM 1419 C C . SER A 1 176 ? 38.185 20.295 -61.676 1.00 91.62 176 SER A C 1
ATOM 1421 O O . SER A 1 176 ? 38.977 21.024 -62.267 1.00 91.62 176 SER A O 1
ATOM 1423 N N . LEU A 1 177 ? 37.162 19.695 -62.293 1.00 91.19 177 LEU A N 1
ATOM 1424 C CA . LEU A 1 177 ? 36.879 19.873 -63.719 1.00 91.19 177 LEU A CA 1
ATOM 1425 C C . LEU A 1 177 ? 36.560 21.331 -64.047 1.00 91.19 177 LEU A C 1
ATOM 1427 O O . LEU A 1 177 ? 37.105 21.871 -65.003 1.00 91.19 177 LEU A O 1
ATOM 1431 N N . TRP A 1 178 ? 35.755 21.999 -63.218 1.00 90.38 178 TRP A N 1
ATOM 1432 C CA . TRP A 1 178 ? 35.489 23.431 -63.355 1.00 90.38 178 TRP A CA 1
ATOM 1433 C C . TRP A 1 178 ? 36.753 24.278 -63.256 1.00 90.38 178 TRP A C 1
ATOM 1435 O O . TRP A 1 178 ? 36.915 25.229 -64.016 1.00 90.38 178 TRP A O 1
ATOM 1445 N N . ARG A 1 179 ? 37.660 23.941 -62.335 1.00 87.25 179 ARG A N 1
ATOM 1446 C CA . ARG A 1 179 ? 38.944 24.633 -62.199 1.00 87.25 179 ARG A CA 1
ATOM 1447 C C . ARG A 1 179 ? 39.825 24.424 -63.429 1.00 87.25 179 ARG A C 1
ATOM 1449 O O . ARG A 1 179 ? 40.380 25.394 -63.926 1.00 87.25 179 ARG A O 1
ATOM 1456 N N . VAL A 1 180 ? 39.938 23.192 -63.929 1.00 88.25 180 VAL A N 1
ATOM 1457 C CA . VAL A 1 180 ? 40.718 22.877 -65.138 1.00 88.25 180 VAL A CA 1
ATOM 1458 C C . VAL A 1 180 ? 40.136 23.589 -66.353 1.00 88.25 180 VAL A C 1
ATOM 1460 O O . VAL A 1 180 ? 40.885 24.227 -67.082 1.00 88.25 180 VAL A O 1
ATOM 1463 N N . LYS A 1 181 ? 38.812 23.545 -66.529 1.00 87.31 181 LYS A N 1
ATOM 1464 C CA . LYS A 1 181 ? 38.117 24.240 -67.615 1.00 87.31 181 LYS A CA 1
ATOM 1465 C C . LYS A 1 181 ? 38.372 25.748 -67.572 1.00 87.31 181 LYS A C 1
ATOM 1467 O O . LYS A 1 181 ? 38.808 26.310 -68.566 1.00 87.31 181 LYS A O 1
ATOM 1472 N N . ARG A 1 182 ? 38.212 26.375 -66.403 1.00 83.00 182 ARG A N 1
ATOM 1473 C CA . ARG A 1 182 ? 38.508 27.801 -66.205 1.00 83.00 182 ARG A CA 1
ATOM 1474 C C . ARG A 1 182 ? 39.976 28.135 -66.489 1.00 83.00 182 ARG A C 1
ATOM 1476 O O . ARG A 1 182 ? 40.263 29.146 -67.111 1.00 83.00 182 ARG A O 1
ATOM 1483 N N . ASN A 1 183 ? 40.908 27.291 -66.045 1.00 77.50 183 ASN A N 1
ATOM 1484 C CA . ASN A 1 183 ? 42.337 27.507 -66.272 1.00 77.50 183 ASN A CA 1
ATOM 1485 C C . ASN A 1 183 ? 42.724 27.337 -67.755 1.00 77.50 183 ASN A C 1
ATOM 1487 O O . ASN A 1 183 ? 43.580 28.068 -68.249 1.00 77.50 183 ASN A O 1
ATOM 1491 N N . ALA A 1 184 ? 42.091 26.400 -68.468 1.00 75.94 184 ALA A N 1
ATOM 1492 C CA . ALA A 1 184 ? 42.253 26.233 -69.911 1.00 75.94 184 ALA A CA 1
ATOM 1493 C C . ALA A 1 184 ? 41.717 27.456 -70.672 1.00 75.94 184 ALA A C 1
ATOM 1495 O O . ALA A 1 184 ? 42.419 27.998 -71.518 1.00 75.94 184 ALA A O 1
ATOM 1496 N N . GLU A 1 185 ? 40.543 27.963 -70.280 1.00 66.50 185 GLU A N 1
ATOM 1497 C CA . GLU A 1 185 ? 39.965 29.204 -70.817 1.00 66.50 185 GLU A CA 1
ATOM 1498 C C . GLU A 1 185 ? 40.881 30.422 -70.572 1.00 66.50 185 GLU A C 1
ATOM 1500 O O . GLU A 1 185 ? 40.983 31.300 -71.425 1.00 66.50 185 GLU A O 1
ATOM 1505 N N . THR A 1 186 ? 41.624 30.467 -69.458 1.00 60.50 186 THR A N 1
ATOM 1506 C CA . THR A 1 186 ? 42.599 31.546 -69.197 1.00 60.50 186 THR A CA 1
ATOM 1507 C C . THR A 1 186 ? 43.925 31.424 -69.959 1.00 60.50 186 THR A C 1
ATOM 1509 O O . THR A 1 186 ? 44.623 32.427 -70.088 1.00 60.50 186 THR A O 1
ATOM 1512 N N . LEU A 1 187 ? 44.293 30.238 -70.465 1.00 55.53 187 LEU A N 1
ATOM 1513 C CA . LEU A 1 187 ? 45.533 30.026 -71.232 1.00 55.53 187 LEU A CA 1
ATOM 1514 C C . LEU A 1 187 ? 45.350 30.215 -72.748 1.00 55.53 187 LEU A C 1
ATOM 1516 O O . LEU A 1 187 ? 46.342 30.395 -73.449 1.00 55.53 187 LEU A O 1
ATOM 1520 N N . GLU A 1 188 ? 44.110 30.223 -73.247 1.00 52.69 188 GLU A N 1
ATOM 1521 C CA . GLU A 1 188 ? 43.801 30.382 -74.679 1.00 52.69 188 GLU A CA 1
ATOM 1522 C C . GLU A 1 188 ? 43.501 31.836 -75.109 1.00 52.69 188 GLU A C 1
ATOM 1524 O O . GLU A 1 188 ? 43.308 32.106 -76.287 1.00 52.69 188 GLU A O 1
ATOM 1529 N N . GLY A 1 189 ? 43.550 32.802 -74.185 1.00 56.72 189 GLY A N 1
ATOM 1530 C CA . GLY A 1 189 ? 43.532 34.233 -74.504 1.00 56.72 189 GLY A CA 1
ATOM 1531 C C . GLY A 1 189 ? 42.209 34.763 -75.070 1.00 56.72 189 GLY A C 1
ATOM 1532 O O . GLY A 1 189 ? 42.070 34.946 -76.274 1.00 56.72 189 GLY A O 1
ATOM 1533 N N . ALA A 1 190 ? 41.281 35.157 -74.194 1.00 44.72 190 ALA A N 1
ATOM 1534 C CA . ALA A 1 190 ? 40.275 36.177 -74.501 1.00 44.72 190 ALA A CA 1
ATOM 1535 C C . ALA A 1 190 ? 39.738 36.829 -73.213 1.00 44.72 190 ALA A C 1
ATOM 1537 O O . ALA A 1 190 ? 39.507 36.160 -72.208 1.00 44.72 190 ALA A O 1
ATOM 1538 N N . ALA A 1 191 ? 39.558 38.151 -73.254 1.00 47.75 191 ALA A N 1
ATOM 1539 C CA . ALA A 1 191 ? 38.939 38.975 -72.212 1.00 47.75 191 ALA A CA 1
ATOM 1540 C C . ALA A 1 191 ? 37.476 38.543 -71.912 1.00 47.75 191 ALA A C 1
ATOM 1542 O O . ALA A 1 191 ? 36.866 37.851 -72.728 1.00 47.75 191 ALA A O 1
ATOM 1543 N N . PRO A 1 192 ? 36.896 38.919 -70.753 1.00 59.81 192 PRO A N 1
ATOM 1544 C CA . PRO A 1 192 ? 35.735 38.235 -70.191 1.00 59.81 192 PRO A CA 1
ATOM 1545 C C . PRO A 1 192 ? 34.422 38.687 -70.847 1.00 59.81 192 PRO A C 1
ATOM 1547 O O . PRO A 1 192 ? 34.268 39.876 -71.129 1.00 59.81 192 PRO A O 1
ATOM 1550 N N . PRO A 1 193 ? 33.418 37.806 -70.996 1.00 52.56 193 PRO A N 1
ATOM 1551 C CA . PRO A 1 193 ? 32.038 38.245 -71.060 1.00 52.56 193 PRO A CA 1
ATOM 1552 C C . PRO A 1 193 ? 31.455 38.308 -69.643 1.00 52.56 193 PRO A C 1
ATOM 1554 O O . PRO A 1 193 ? 31.400 37.308 -68.924 1.00 52.56 193 PRO A O 1
ATOM 1557 N N . ASP A 1 194 ? 31.006 39.505 -69.263 1.00 55.84 194 ASP A N 1
ATOM 1558 C CA . ASP A 1 194 ? 30.037 39.748 -68.195 1.00 55.84 194 ASP A CA 1
ATOM 1559 C C . ASP A 1 194 ? 28.845 38.798 -68.346 1.00 55.84 194 ASP A C 1
ATOM 1561 O O . ASP A 1 194 ? 27.946 39.068 -69.135 1.00 55.84 194 ASP A O 1
ATOM 1565 N N . LEU A 1 195 ? 28.801 37.699 -67.592 1.00 49.19 195 LEU A N 1
ATOM 1566 C CA . LEU A 1 195 ? 27.576 36.923 -67.411 1.00 49.19 195 LEU A CA 1
ATOM 1567 C C . LEU A 1 195 ? 27.508 36.367 -65.988 1.00 49.19 195 LEU A C 1
ATOM 1569 O O . LEU A 1 195 ? 28.044 35.313 -65.656 1.00 49.19 195 LEU A O 1
ATOM 1573 N N . LEU A 1 196 ? 26.817 37.152 -65.162 1.00 55.41 196 LEU A N 1
ATOM 1574 C CA . LEU A 1 196 ? 25.943 36.753 -64.063 1.00 55.41 196 LEU A CA 1
ATOM 1575 C C . LEU A 1 196 ? 25.759 35.223 -63.951 1.00 55.41 196 LEU A C 1
ATOM 1577 O O . LEU A 1 196 ? 24.926 34.633 -64.637 1.00 55.41 196 LEU A O 1
ATOM 1581 N N . VAL A 1 197 ? 26.516 34.573 -63.067 1.00 53.22 197 VAL A N 1
ATOM 1582 C CA . VAL A 1 197 ? 26.232 33.191 -62.663 1.00 53.22 197 VAL A CA 1
ATOM 1583 C C . VAL A 1 197 ? 25.083 33.255 -61.652 1.00 53.22 197 VAL A C 1
ATOM 1585 O O . VAL A 1 197 ? 25.301 33.768 -60.551 1.00 53.22 197 VAL A O 1
ATOM 1588 N N . PRO A 1 198 ? 23.859 32.784 -61.961 1.00 53.22 198 PRO A N 1
ATOM 1589 C CA . PRO A 1 198 ? 22.841 32.663 -60.931 1.00 53.22 198 PRO A CA 1
ATOM 1590 C C . PRO A 1 198 ? 23.300 31.619 -59.901 1.00 53.22 198 PRO A C 1
ATOM 1592 O O . PRO A 1 198 ? 23.871 30.591 -60.282 1.00 53.22 198 PRO A O 1
ATOM 1595 N N . PRO A 1 199 ? 23.075 31.852 -58.596 1.00 48.38 199 PRO A N 1
ATOM 1596 C CA . PRO A 1 199 ? 23.447 30.886 -57.578 1.00 48.38 199 PRO A CA 1
ATOM 1597 C C . PRO A 1 199 ? 22.701 29.578 -57.842 1.00 48.38 199 PRO A C 1
ATOM 1599 O O . PRO A 1 199 ? 21.478 29.564 -57.993 1.00 48.38 199 PRO A O 1
ATOM 1602 N N . VAL A 1 200 ? 23.440 28.468 -57.887 1.00 53.25 200 VAL A N 1
ATOM 1603 C CA . VAL A 1 200 ? 22.852 27.129 -57.831 1.00 53.25 200 VAL A CA 1
ATOM 1604 C C . VAL A 1 200 ? 22.245 26.989 -56.439 1.00 53.25 200 VAL A C 1
ATOM 1606 O O . VAL A 1 200 ? 22.909 26.605 -55.480 1.00 53.25 200 VAL A O 1
ATOM 1609 N N . VAL A 1 201 ? 20.976 27.374 -56.313 1.00 47.38 201 VAL A N 1
ATOM 1610 C CA . VAL A 1 201 ? 20.174 27.099 -55.126 1.00 47.38 201 VAL A CA 1
ATOM 1611 C C . VAL A 1 201 ? 19.9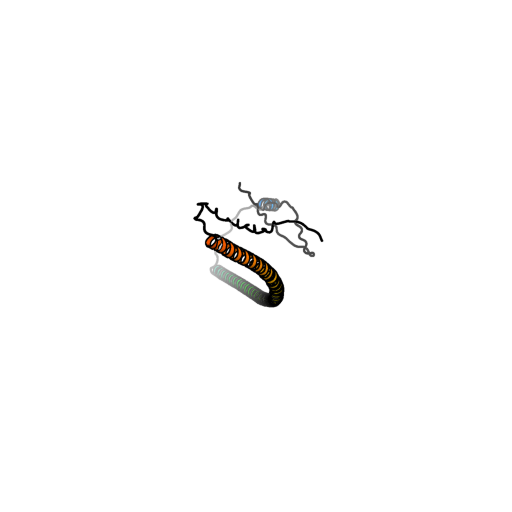23 25.600 -55.135 1.00 47.38 201 VAL A C 1
ATOM 1613 O O . VAL A 1 201 ? 18.996 25.107 -55.780 1.00 47.38 201 VAL A O 1
ATOM 1616 N N . PHE A 1 202 ? 20.773 24.862 -54.427 1.00 43.50 202 PHE A N 1
ATOM 1617 C CA . PHE A 1 202 ? 20.447 23.511 -54.009 1.00 43.50 202 PHE A CA 1
ATOM 1618 C C . PHE A 1 202 ? 19.240 23.657 -53.085 1.00 43.50 202 PHE A C 1
ATOM 1620 O O . PHE A 1 202 ? 19.373 24.062 -51.930 1.00 43.50 202 PHE A O 1
ATOM 1627 N N . LYS A 1 203 ? 18.029 23.449 -53.617 1.00 45.03 203 LYS A N 1
ATOM 1628 C CA . LYS A 1 203 ? 16.839 23.378 -52.775 1.00 45.03 203 LYS A CA 1
ATOM 1629 C C . LYS A 1 203 ? 17.110 22.266 -51.779 1.00 45.03 203 LYS A C 1
ATOM 1631 O O . LYS A 1 203 ? 17.158 21.097 -52.154 1.00 45.03 203 LYS A O 1
ATOM 1636 N N . GLN A 1 204 ? 17.308 22.649 -50.525 1.00 42.50 204 GLN A N 1
ATOM 1637 C CA . GLN A 1 204 ? 17.284 21.730 -49.413 1.00 42.50 204 GLN A CA 1
ATOM 1638 C C . GLN A 1 204 ? 15.908 21.076 -49.458 1.00 42.50 204 GLN A C 1
ATOM 1640 O O . GLN A 1 204 ? 14.895 21.690 -49.121 1.00 42.50 204 GLN A O 1
ATOM 1645 N N . ALA A 1 205 ? 15.854 19.857 -49.990 1.00 43.72 205 ALA A N 1
ATOM 1646 C CA . ALA A 1 205 ? 14.702 19.008 -49.822 1.00 43.72 205 ALA A CA 1
ATOM 1647 C C . ALA A 1 205 ? 14.611 18.789 -48.316 1.00 43.72 205 ALA A C 1
ATOM 1649 O O . ALA A 1 205 ? 15.363 18.005 -47.739 1.00 43.72 205 ALA A O 1
ATOM 1650 N N . HIS A 1 206 ? 13.746 19.565 -47.664 1.00 46.81 206 HIS A N 1
ATOM 1651 C CA . HIS A 1 206 ? 13.278 19.239 -46.337 1.00 46.81 206 HIS A CA 1
ATOM 1652 C C . HIS A 1 206 ? 12.784 17.797 -46.425 1.00 46.81 206 HIS A C 1
ATOM 1654 O O . HIS A 1 206 ? 11.748 17.530 -47.038 1.00 46.81 206 HIS A O 1
ATOM 1660 N N . MET A 1 207 ? 13.539 16.872 -45.827 1.00 47.50 207 MET A N 1
ATOM 1661 C CA . MET A 1 207 ? 12.966 15.634 -45.331 1.00 47.50 207 MET A CA 1
ATOM 1662 C C . MET A 1 207 ? 11.868 16.075 -44.378 1.00 47.50 207 MET A C 1
ATOM 1664 O O . MET A 1 207 ? 12.109 16.458 -43.234 1.00 47.50 207 MET A O 1
ATOM 1668 N N . ARG A 1 208 ? 10.651 16.127 -44.914 1.00 41.81 208 ARG A N 1
ATOM 1669 C CA . ARG A 1 208 ? 9.438 16.222 -44.132 1.00 41.81 208 ARG A CA 1
ATOM 1670 C C . ARG A 1 208 ? 9.509 15.008 -43.223 1.00 41.81 208 ARG A C 1
ATOM 1672 O O . ARG A 1 208 ? 9.443 13.883 -43.713 1.00 41.81 208 ARG A O 1
ATOM 1679 N N . ALA A 1 209 ? 9.756 15.249 -41.938 1.00 46.97 209 ALA A N 1
ATOM 1680 C CA . ALA A 1 209 ? 9.613 14.231 -40.920 1.00 46.97 209 ALA A CA 1
ATOM 1681 C C . ALA A 1 209 ? 8.256 13.574 -41.172 1.00 46.97 209 ALA A C 1
ATOM 1683 O O . ALA A 1 209 ? 7.222 14.248 -41.141 1.00 46.97 209 ALA A O 1
ATOM 1684 N N . LEU A 1 210 ? 8.281 12.293 -41.533 1.00 44.84 210 LEU A N 1
ATOM 1685 C CA . LEU A 1 210 ? 7.099 11.456 -41.500 1.00 44.84 210 LEU A CA 1
ATOM 1686 C C . LEU A 1 210 ? 6.691 11.432 -40.031 1.00 44.84 210 LEU A C 1
ATOM 1688 O O . LEU A 1 210 ? 7.267 10.711 -39.221 1.00 44.84 210 LEU A O 1
ATOM 1692 N N . SER A 1 211 ? 5.757 12.310 -39.673 1.00 45.34 211 SER A N 1
ATOM 1693 C CA . SER A 1 211 ? 5.006 12.165 -38.443 1.00 45.34 211 SER A CA 1
ATOM 1694 C C . SER A 1 211 ? 4.367 10.775 -38.473 1.00 45.34 211 SER A C 1
ATOM 1696 O O . SER A 1 211 ? 3.807 10.391 -39.509 1.00 45.34 211 SER A O 1
ATOM 1698 N N . PRO A 1 212 ? 4.416 10.003 -37.376 1.00 51.88 212 PRO A N 1
ATOM 1699 C CA . PRO A 1 212 ? 3.594 8.816 -37.268 1.00 51.88 212 PRO A CA 1
ATOM 1700 C C . PRO A 1 212 ? 2.148 9.305 -37.220 1.00 51.88 212 PRO A C 1
ATOM 1702 O O . PRO A 1 212 ? 1.663 9.810 -36.208 1.00 51.88 212 PRO A O 1
ATOM 1705 N N . THR A 1 213 ? 1.472 9.228 -38.361 1.00 41.97 213 THR A N 1
ATOM 1706 C CA . THR A 1 213 ? 0.023 9.308 -38.413 1.00 41.97 213 THR A CA 1
ATOM 1707 C C . THR A 1 213 ? -0.493 8.057 -37.725 1.00 41.97 213 THR A C 1
ATOM 1709 O O . THR A 1 213 ? -0.409 6.942 -38.229 1.00 41.97 213 THR A O 1
ATOM 1712 N N . GLN A 1 214 ? -0.959 8.284 -36.505 1.00 47.91 214 GLN A N 1
ATOM 1713 C CA . GLN A 1 214 ? -2.056 7.587 -35.863 1.00 47.91 214 GLN A CA 1
ATOM 1714 C C . GLN A 1 214 ? -2.933 6.841 -36.885 1.00 47.91 214 GLN A C 1
ATOM 1716 O O . GLN A 1 214 ? -3.608 7.467 -37.702 1.00 47.91 214 GLN A O 1
ATOM 1721 N N . THR A 1 215 ? -2.945 5.510 -36.811 1.00 46.47 215 THR A N 1
ATOM 1722 C CA . THR A 1 215 ? -4.091 4.717 -37.263 1.00 46.47 215 THR A CA 1
ATOM 1723 C C . THR A 1 215 ? -4.622 3.885 -36.091 1.00 46.47 215 THR A C 1
ATOM 1725 O O . THR A 1 215 ? -3.828 3.258 -35.388 1.00 46.47 215 THR A O 1
ATOM 1728 N N . PRO A 1 216 ? -5.941 3.944 -35.820 1.00 58.75 216 PRO A N 1
ATOM 1729 C CA . PRO A 1 216 ? -6.623 3.131 -34.818 1.00 58.75 216 PRO A CA 1
ATOM 1730 C C . PRO A 1 216 ? -7.014 1.754 -35.392 1.00 58.75 216 PRO A C 1
ATOM 1732 O O . PRO A 1 216 ? -6.857 1.533 -36.591 1.00 58.75 216 PRO A O 1
ATOM 1735 N N . TRP A 1 217 ? -7.609 0.907 -34.536 1.00 40.50 217 TRP A N 1
ATOM 1736 C CA . TRP A 1 217 ? -8.214 -0.418 -34.801 1.00 40.50 217 TRP A CA 1
ATOM 1737 C C . TRP A 1 217 ? -7.191 -1.583 -34.757 1.00 40.50 217 TRP A C 1
ATOM 1739 O O . TRP A 1 217 ? -6.169 -1.532 -35.422 1.00 40.50 217 TRP A O 1
ATOM 1749 N N . MET A 1 218 ? -7.355 -2.651 -33.965 1.00 42.47 218 MET A N 1
ATOM 1750 C CA . MET A 1 218 ? -8.584 -3.405 -33.703 1.00 42.47 218 MET A CA 1
ATOM 1751 C C . MET A 1 218 ? -8.637 -4.080 -32.320 1.00 42.47 218 MET A C 1
ATOM 1753 O O . MET A 1 218 ? -7.650 -4.611 -31.816 1.00 42.47 218 MET A O 1
ATOM 1757 N N . GLU A 1 219 ? -9.854 -4.094 -31.775 1.00 47.69 219 GLU A N 1
ATOM 1758 C CA . GLU A 1 219 ? -10.388 -5.093 -30.849 1.00 47.69 219 GLU A CA 1
ATOM 1759 C C . GLU A 1 219 ? -10.289 -6.521 -31.425 1.00 47.69 219 GLU A C 1
ATOM 1761 O O . GLU A 1 219 ? -10.413 -6.708 -32.635 1.00 47.69 219 GLU A O 1
ATOM 1766 N N . GLY A 1 220 ? -10.191 -7.528 -30.548 1.00 55.22 220 GLY A N 1
ATOM 1767 C CA . GLY A 1 220 ? -10.720 -8.871 -30.825 1.00 55.22 220 GLY A CA 1
ATOM 1768 C C . GLY A 1 220 ? -9.719 -10.029 -30.867 1.00 55.22 220 GLY A C 1
ATOM 1769 O O . GLY A 1 220 ? -9.393 -10.502 -31.954 1.00 55.22 220 GLY A O 1
ATOM 1770 N N . LEU A 1 221 ? -9.309 -10.521 -29.689 1.00 42.38 221 LEU A N 1
ATOM 1771 C CA . LEU A 1 221 ? -9.480 -11.905 -29.185 1.00 42.38 221 LEU A CA 1
ATOM 1772 C C . LEU A 1 221 ? -8.711 -12.101 -27.872 1.00 42.38 221 LEU A C 1
ATOM 1774 O O . LEU A 1 221 ? -7.504 -11.779 -27.836 1.00 42.38 221 LEU A O 1
#

Organism: Equus caballus (NCBI:txid9796)

pLDDT: mean 76.99, std 21.31, range [30.28, 98.38]

Sequence (221 aa):
MGGTASTRRVTFEADENENITVVKGIRLSENVIDRMKETSPSASKSQRYSGAYGASVSDEELKRRVAEELALEQAKKESENQKRLKQSSEVDQERAFANEQLTRAILRERISSEEERAKAKHLAKQLEEKDRVIKKQDAFYKEQLARLEERSSEFYKVTTEQYQKAAEEVEAKFKSLWRVKRNAETLEGAAPPDLLVPPVVFKQAHMRALSPTQTPWMEGL

InterPro domains:
  IPR007964 MICOS complex subunit MIC19/MIC25 [PF05300] (29-174)
  IPR052632 MICOS complex subunit Mic19 [PTHR21588] (1-176)

Foldseek 3Di:
DDDPPPPDDDDWDADPVRDTDDDPDDDDDPVVVVVVVPPPDDDDDDDDDDDDDDDPDPPVNVVVVVVVVVVVVVVVVVVVVVVVVVVVVVVVVVVVVVVVVVVVVVVVVVVVVVVVVVVVVVVVVVVVVVVVVVVVVVVVVVVVVVVVVVVVVVVVVVVVVVVVVVVVVVVVVVVVVVVVVVVVVVVVDDDDDDDDDDDPPPPPPPPPPPDPPDDDDDDDD

Radius of gyration: 57.66 Å; chains: 1; bounding box: 116×58×155 Å

Secondary structure (DSSP, 8-state):
---------------TTS------PPPPPHHHHHHHHHTS------------------HHHHHHHHHHHHHHHHHHHHHHHHHHHHHHHHHHHHHHHHHHHHHHHHHHHHHHHHHHHHHHHHHHHHHHHHHHHHHHHHHHHHHHHHHHHHHHHHHHHHHHHHHHHHHHHHHHHHHHHHHHHHHHHHHS--PPP----------------------------